Protein AF-A0A351UKQ3-F1 (afdb_monomer)

pLDDT: mean 86.36, std 10.89, range [57.72, 98.62]

Solvent-accessible surface area (backbone atoms only — not comparable to full-atom values): 10722 Å² total; per-residue (Å²): 123,66,64,64,55,52,52,54,51,51,52,50,50,53,50,52,52,50,51,48,52,50,51,50,50,55,51,56,58,53,52,58,48,67,33,63,54,37,87,83,20,72,53,45,72,69,69,52,87,53,33,49,53,54,48,38,54,50,49,33,54,50,24,52,51,50,19,55,48,23,49,50,46,24,72,64,40,90,46,74,67,51,18,52,50,24,45,52,49,22,52,50,25,50,51,53,23,48,54,35,46,58,59,54,68,74,39,83,88,69,76,78,54,81,77,56,46,63,54,50,53,52,51,38,38,74,70,59,59,47,76,85,76,76,62,92,85,57,52,67,69,57,50,51,54,48,48,42,55,46,27,54,28,50,23,53,51,36,52,53,43,41,68,21,36,80,75,61,30,77,77,66,46,32,69,57,53,30,51,48,28,54,46,51,28,52,52,50,43,69,72,44,70,89,56,84,132

Sequence (197 aa):
MSDNIIYFLTAAIIALFAAHFIAQYVRSRSADEWSPPKKGSRMALLGINARLRDFYRLAVLIEEGGREVYLELARMAKTPETRALCSGLAESEAAHKQLFQDYIERWDTLPPNKAEWPVLLEQMKKAGIFEDRPARGAREDELAWWAIRQEIKTADFYLLFEHSFPDSWRKLRMHELVQEEREHERKIRSAYPHLPA

Radius of gyration: 22.59 Å; Cα contacts (8 Å, |Δi|>4): 176; chains: 1; bounding box: 75×36×54 Å

Secondary structure (DSSP, 8-state):
-HHHHHHHHHHHHHHHHHHHHHHHHHHHHHHHHTPPPPTTSHHHHTT----HHHHHHHHHHHHHHHHHHHHHHHHH-SSHHHHHHHHHHHHHHHHHHHHHHHHHHTS--PPPPTTHHHHHHHHHHHTTS--PPPPTT--HHHHHHHHHHHHHHHHHHHHHHHHH-TTTHHHHTHHHHHHHHHHHHHHHHHH-TTS--

Structure (mmCIF, N/CA/C/O backbone):
data_AF-A0A351UKQ3-F1
#
_entry.id   AF-A0A351UKQ3-F1
#
loop_
_atom_site.group_PDB
_atom_site.id
_atom_site.type_symbol
_atom_site.label_atom_id
_atom_site.label_alt_id
_atom_site.label_comp_id
_atom_site.label_asym_id
_atom_site.label_entity_id
_atom_site.label_seq_id
_atom_site.pdbx_PDB_ins_code
_atom_site.Cartn_x
_atom_site.Cartn_y
_atom_site.Cartn_z
_atom_site.occupancy
_atom_site.B_iso_or_equiv
_atom_site.auth_seq_id
_atom_site.auth_comp_id
_atom_site.auth_asym_id
_atom_site.auth_atom_id
_atom_site.pdbx_PDB_model_num
ATOM 1 N N . MET A 1 1 ? 56.512 18.283 -30.512 1.00 60.44 1 MET A N 1
ATOM 2 C CA . MET A 1 1 ? 55.359 17.760 -31.291 1.00 60.44 1 MET A CA 1
ATOM 3 C C . MET A 1 1 ? 54.804 16.454 -30.712 1.00 60.44 1 MET A C 1
ATOM 5 O O . MET A 1 1 ? 53.612 16.225 -30.855 1.00 60.44 1 MET A O 1
ATOM 9 N N . SER A 1 2 ? 55.616 15.638 -30.026 1.00 66.94 2 SER A N 1
ATOM 10 C CA . SER A 1 2 ? 55.219 14.392 -29.341 1.00 66.94 2 SER A CA 1
ATOM 11 C C . SER A 1 2 ? 54.221 14.584 -28.195 1.00 66.94 2 SER A C 1
ATOM 13 O O . SER A 1 2 ? 53.291 13.798 -28.052 1.00 66.94 2 SER A O 1
ATOM 15 N N . ASP A 1 3 ? 54.384 15.641 -27.403 1.00 70.00 3 ASP A N 1
ATOM 16 C CA . ASP A 1 3 ? 53.686 15.738 -26.115 1.00 70.00 3 ASP A CA 1
ATOM 17 C C . ASP A 1 3 ? 52.196 16.033 -26.303 1.00 70.00 3 ASP A C 1
ATOM 19 O O . ASP A 1 3 ? 51.351 15.412 -25.667 1.00 70.00 3 ASP A O 1
ATOM 23 N N . ASN A 1 4 ? 51.854 16.876 -27.282 1.00 72.31 4 ASN A N 1
ATOM 24 C CA . ASN A 1 4 ? 50.463 17.152 -27.646 1.00 72.31 4 ASN A CA 1
ATOM 25 C C . ASN A 1 4 ? 49.733 15.881 -28.103 1.00 72.31 4 ASN A C 1
ATOM 27 O O . ASN A 1 4 ? 48.575 15.687 -27.749 1.00 72.31 4 ASN A O 1
ATOM 31 N N . ILE A 1 5 ? 50.409 14.988 -28.835 1.00 78.44 5 ILE A N 1
ATOM 32 C CA . ILE A 1 5 ? 49.825 13.719 -29.298 1.00 78.44 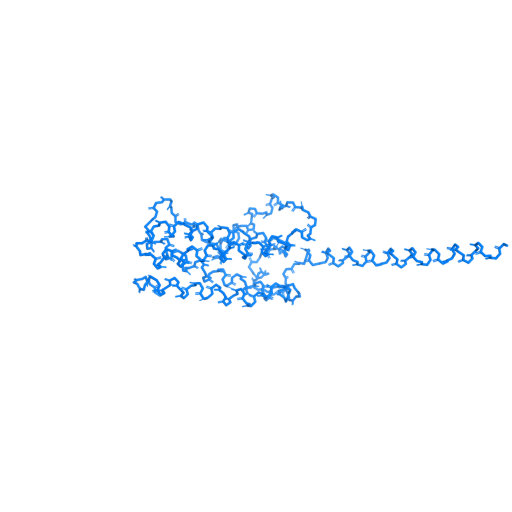5 ILE A CA 1
ATOM 33 C C . ILE A 1 5 ? 49.497 12.812 -28.105 1.00 78.44 5 ILE A C 1
ATOM 35 O O . ILE A 1 5 ? 48.422 12.213 -28.073 1.00 78.44 5 ILE A O 1
ATOM 39 N N . ILE A 1 6 ? 50.370 12.762 -27.094 1.00 76.00 6 ILE A N 1
ATOM 40 C CA . ILE A 1 6 ? 50.143 11.986 -25.866 1.00 76.00 6 ILE A CA 1
ATOM 41 C C . ILE A 1 6 ? 48.969 12.563 -25.060 1.00 76.00 6 ILE A C 1
ATOM 43 O O . ILE A 1 6 ? 48.123 11.799 -24.589 1.00 76.00 6 ILE A O 1
ATOM 47 N N . TYR A 1 7 ? 48.853 13.891 -24.952 1.00 77.50 7 TYR A N 1
ATOM 48 C CA . TYR A 1 7 ? 47.710 14.531 -24.289 1.00 77.50 7 TYR A CA 1
ATOM 49 C C . TYR A 1 7 ? 46.386 14.245 -25.007 1.00 77.50 7 TYR A C 1
ATOM 51 O O . TYR A 1 7 ? 45.412 13.869 -24.353 1.00 77.50 7 TYR A O 1
ATOM 59 N N . PHE A 1 8 ? 46.346 14.347 -26.340 1.00 80.44 8 PHE A N 1
ATOM 60 C CA . PHE A 1 8 ? 45.134 14.047 -27.111 1.00 80.44 8 PHE A CA 1
ATOM 61 C C . PHE A 1 8 ? 44.728 12.571 -27.012 1.00 80.44 8 PHE A C 1
ATOM 63 O O . PHE A 1 8 ? 43.546 12.281 -26.826 1.00 80.44 8 PHE A O 1
ATOM 70 N N . LEU A 1 9 ? 45.686 11.640 -27.064 1.00 79.06 9 LEU A N 1
ATOM 71 C CA . LEU A 1 9 ? 45.424 10.208 -26.873 1.00 79.06 9 LEU A CA 1
ATOM 72 C C . LEU A 1 9 ? 44.891 9.905 -25.469 1.00 79.06 9 LEU A C 1
ATOM 74 O O . LEU A 1 9 ? 43.908 9.182 -25.326 1.00 79.06 9 LEU A O 1
ATOM 78 N N . THR A 1 10 ? 45.494 10.497 -24.438 1.00 81.75 10 THR A N 1
ATOM 79 C CA . THR A 1 10 ? 45.070 10.295 -23.045 1.00 81.75 10 THR A CA 1
ATOM 80 C C . THR A 1 10 ? 43.660 10.845 -22.813 1.00 81.75 10 THR A C 1
ATOM 82 O O . THR A 1 10 ? 42.813 10.155 -22.248 1.00 81.75 10 THR A O 1
ATOM 85 N N . ALA A 1 11 ? 43.367 12.051 -23.310 1.00 82.19 11 ALA A N 1
ATOM 86 C CA . ALA A 1 11 ? 42.037 12.650 -23.223 1.00 82.19 11 ALA A CA 1
ATOM 87 C C . ALA A 1 11 ? 40.977 11.826 -23.976 1.00 82.19 11 ALA A C 1
ATOM 89 O O . ALA A 1 11 ? 39.879 11.624 -23.458 1.00 82.19 11 ALA A O 1
ATOM 90 N N . ALA A 1 12 ? 41.310 11.296 -25.158 1.00 84.75 12 ALA A N 1
ATOM 91 C CA . ALA A 1 12 ? 40.412 10.435 -25.927 1.00 84.75 12 ALA A CA 1
ATOM 92 C C . ALA A 1 12 ? 40.099 9.120 -25.194 1.00 84.75 12 ALA A C 1
ATOM 94 O O . ALA A 1 12 ? 38.946 8.692 -25.166 1.00 84.75 12 ALA A O 1
ATOM 95 N N . ILE A 1 13 ? 41.096 8.506 -24.550 1.00 87.88 13 ILE A N 1
ATOM 96 C CA . ILE A 1 13 ? 40.907 7.291 -23.748 1.00 87.88 13 ILE A CA 1
ATOM 97 C C . ILE A 1 13 ? 39.994 7.574 -22.547 1.00 87.88 13 ILE A C 1
ATOM 99 O O . ILE A 1 13 ? 39.029 6.842 -22.330 1.00 87.88 13 ILE A O 1
ATOM 103 N N . ILE A 1 14 ? 40.238 8.658 -21.802 1.00 90.00 14 ILE A N 1
ATOM 104 C CA . ILE A 1 14 ? 39.390 9.055 -20.664 1.00 90.00 14 ILE A CA 1
ATOM 105 C C . ILE A 1 14 ? 37.950 9.315 -21.123 1.00 90.00 14 ILE A C 1
ATOM 107 O O . ILE A 1 14 ? 37.011 8.840 -20.485 1.00 90.00 14 ILE A O 1
ATOM 111 N N . ALA A 1 15 ? 37.760 10.013 -22.246 1.00 87.38 15 ALA A N 1
ATOM 112 C CA . ALA A 1 15 ? 36.436 10.277 -22.804 1.00 87.38 15 ALA A CA 1
ATOM 113 C C . ALA A 1 15 ? 35.707 8.987 -23.216 1.00 87.38 15 ALA A C 1
ATOM 115 O O . ALA A 1 15 ? 34.512 8.854 -22.955 1.00 87.38 15 ALA A O 1
ATOM 116 N N . LEU A 1 16 ? 36.414 8.013 -23.800 1.00 89.25 16 LEU A N 1
ATOM 117 C CA . LEU 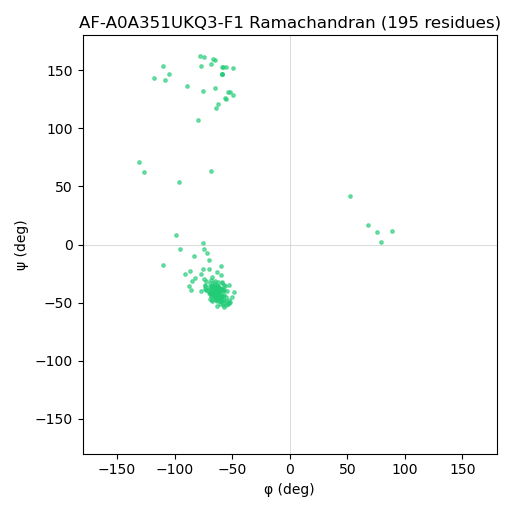A 1 16 ? 35.850 6.705 -24.147 1.00 89.25 16 LEU A CA 1
ATOM 118 C C . LEU A 1 16 ? 35.431 5.913 -22.904 1.00 89.25 16 LEU A C 1
ATOM 120 O O . LEU A 1 16 ? 34.335 5.351 -22.889 1.00 89.25 16 LEU A O 1
ATOM 124 N N . PHE A 1 17 ? 36.250 5.903 -21.848 1.00 88.06 17 PHE A N 1
ATOM 125 C CA . PHE A 1 17 ? 35.873 5.277 -20.579 1.00 88.06 17 PHE A CA 1
ATOM 126 C C . PHE A 1 17 ? 34.672 5.980 -19.944 1.00 88.06 17 PHE A C 1
ATOM 128 O O . PHE A 1 17 ? 33.715 5.309 -19.567 1.00 88.06 17 PHE A O 1
ATOM 135 N N . ALA A 1 18 ? 34.664 7.314 -19.886 1.00 87.44 18 ALA A N 1
ATOM 136 C CA . ALA A 1 18 ? 33.537 8.077 -19.356 1.00 87.44 18 ALA A CA 1
ATOM 137 C C . ALA A 1 18 ? 32.244 7.799 -20.142 1.00 87.44 18 ALA A C 1
ATOM 139 O O . ALA A 1 18 ? 31.215 7.501 -19.540 1.00 87.44 18 ALA A O 1
ATOM 140 N N . ALA A 1 19 ? 32.298 7.802 -21.476 1.00 86.38 19 ALA A N 1
ATOM 141 C CA . ALA A 1 19 ? 31.157 7.471 -22.326 1.00 86.38 19 ALA A CA 1
ATOM 142 C C . ALA A 1 19 ? 30.682 6.024 -22.122 1.00 86.38 19 ALA A C 1
ATOM 144 O O . ALA A 1 19 ? 29.478 5.778 -22.068 1.00 86.38 19 ALA A O 1
ATOM 145 N N . HIS A 1 20 ? 31.603 5.070 -21.958 1.00 84.50 20 HIS A N 1
ATOM 146 C CA . HIS A 1 20 ? 31.268 3.679 -21.656 1.00 84.50 20 HIS A CA 1
ATOM 147 C C . HIS A 1 20 ? 30.573 3.539 -20.296 1.00 84.50 20 HIS A C 1
ATOM 149 O O . HIS A 1 20 ? 29.532 2.889 -20.213 1.00 84.50 20 HIS A O 1
ATOM 155 N N . PHE A 1 21 ? 31.100 4.182 -19.250 1.00 80.38 21 PHE A N 1
ATOM 156 C CA . PHE A 1 21 ? 30.491 4.191 -17.919 1.00 80.38 21 PHE A CA 1
ATOM 157 C C . PHE A 1 21 ? 29.118 4.867 -17.925 1.00 80.38 21 PHE A C 1
ATOM 159 O O . PHE A 1 21 ? 28.173 4.311 -17.372 1.00 80.38 21 PHE A O 1
ATOM 166 N N . ILE A 1 22 ? 28.967 6.008 -18.605 1.00 80.56 22 ILE A N 1
ATOM 167 C CA . ILE A 1 22 ? 27.674 6.689 -18.768 1.00 80.56 22 ILE A CA 1
ATOM 168 C C . ILE A 1 22 ? 26.689 5.787 -19.523 1.00 80.56 22 ILE A C 1
ATOM 170 O O . ILE A 1 22 ? 25.556 5.616 -19.084 1.00 80.56 22 ILE A O 1
ATOM 174 N N . ALA A 1 23 ? 27.109 5.154 -20.619 1.00 70.62 23 ALA A N 1
ATOM 175 C CA . ALA A 1 23 ? 26.253 4.257 -21.391 1.00 70.62 23 ALA A CA 1
ATOM 176 C C . ALA A 1 23 ? 25.841 3.010 -20.591 1.00 70.62 23 ALA A C 1
ATOM 178 O O . ALA A 1 23 ? 24.679 2.608 -20.653 1.00 70.62 23 ALA A O 1
ATOM 179 N N . GLN A 1 24 ? 26.754 2.407 -19.822 1.00 70.88 24 GLN A N 1
ATOM 180 C CA . GLN A 1 24 ? 26.419 1.304 -18.917 1.00 70.88 24 GLN A CA 1
ATOM 181 C C . GLN A 1 24 ? 25.457 1.753 -17.817 1.00 70.88 24 GLN A C 1
ATOM 183 O O . GLN A 1 24 ? 24.466 1.074 -17.557 1.00 70.88 24 GLN A O 1
ATOM 188 N N . TYR A 1 25 ? 25.702 2.915 -17.215 1.00 68.12 25 TYR A N 1
ATOM 189 C CA . TYR A 1 25 ? 24.847 3.488 -16.184 1.00 68.12 25 TYR A CA 1
ATOM 190 C C . TYR A 1 25 ? 23.422 3.740 -16.703 1.00 68.12 25 TYR A C 1
ATOM 192 O O . TYR A 1 25 ? 22.454 3.261 -16.112 1.00 68.12 25 TYR A O 1
ATOM 200 N N . VAL A 1 26 ? 23.280 4.381 -17.865 1.00 64.75 26 VAL A N 1
ATOM 201 C CA . VAL A 1 26 ? 21.983 4.628 -18.521 1.00 64.75 26 VAL A CA 1
ATOM 202 C C . VAL A 1 26 ? 21.283 3.316 -18.909 1.00 64.75 26 VAL A C 1
ATOM 204 O O . VAL A 1 26 ? 20.078 3.162 -18.687 1.00 64.75 26 VAL A O 1
ATOM 207 N N . ARG A 1 27 ? 22.022 2.325 -19.430 1.00 62.56 27 ARG A N 1
ATOM 208 C CA . ARG A 1 27 ? 21.469 0.993 -19.740 1.00 62.56 27 ARG A CA 1
ATOM 209 C C . ARG A 1 27 ? 21.006 0.245 -18.490 1.00 62.56 27 ARG A C 1
ATOM 211 O O . ARG A 1 27 ? 19.953 -0.377 -18.526 1.00 62.56 27 ARG A O 1
ATOM 218 N N . SER A 1 28 ? 21.740 0.332 -17.382 1.00 60.09 28 SER A N 1
ATOM 219 C CA . SER A 1 28 ? 21.340 -0.312 -16.123 1.00 60.09 28 SER A CA 1
ATOM 220 C C . SER A 1 28 ? 20.089 0.318 -15.499 1.00 60.09 28 SER A C 1
ATOM 222 O O . SER A 1 28 ? 19.255 -0.409 -14.969 1.00 60.09 28 SER A O 1
ATOM 224 N N . ARG A 1 29 ? 19.898 1.645 -15.614 1.00 60.59 29 ARG A N 1
ATOM 225 C CA . ARG A 1 29 ? 18.680 2.315 -15.117 1.00 60.59 29 ARG A CA 1
ATOM 226 C C . ARG A 1 29 ? 17.441 1.948 -15.932 1.00 60.59 29 ARG A C 1
ATOM 228 O O . ARG A 1 29 ? 16.389 1.702 -15.351 1.00 60.59 29 ARG A O 1
ATOM 235 N N . SER A 1 30 ? 17.578 1.883 -17.256 1.00 58.25 30 SER A N 1
ATOM 236 C CA . SER A 1 30 ? 16.475 1.527 -18.161 1.00 58.25 30 SER A CA 1
ATOM 237 C C . SER A 1 30 ? 16.131 0.033 -18.141 1.00 58.25 30 SER A C 1
ATOM 239 O O . SER A 1 30 ? 14.974 -0.327 -18.327 1.00 58.25 30 SER A O 1
ATOM 241 N N . ALA A 1 31 ? 17.085 -0.860 -17.875 1.00 60.72 31 ALA A N 1
ATOM 242 C CA . ALA A 1 31 ? 16.796 -2.293 -17.810 1.00 60.72 31 ALA A CA 1
ATOM 243 C C . ALA A 1 31 ? 15.859 -2.657 -16.641 1.00 60.72 31 ALA A C 1
ATOM 245 O O . ALA A 1 31 ? 14.906 -3.415 -16.834 1.00 60.72 31 ALA A O 1
ATOM 246 N N . ASP A 1 32 ? 16.078 -2.080 -15.454 1.00 65.06 32 ASP A N 1
ATOM 247 C CA . ASP A 1 32 ? 15.247 -2.360 -14.275 1.00 65.06 32 ASP A CA 1
ATOM 248 C C . ASP A 1 32 ? 13.824 -1.785 -14.449 1.00 65.06 32 ASP A C 1
ATOM 250 O O . ASP A 1 32 ? 12.843 -2.494 -14.242 1.00 65.06 32 ASP A O 1
ATOM 254 N N . GLU A 1 33 ? 13.687 -0.530 -14.898 1.00 64.50 33 GLU A N 1
ATOM 255 C CA . GLU A 1 33 ? 12.391 0.164 -15.035 1.00 64.50 33 GLU A CA 1
ATOM 256 C C . GLU A 1 33 ? 11.409 -0.552 -15.984 1.00 64.50 33 GLU A C 1
ATOM 258 O O . GLU A 1 33 ? 10.202 -0.618 -15.725 1.00 64.50 33 GLU A O 1
ATOM 263 N N . TRP A 1 34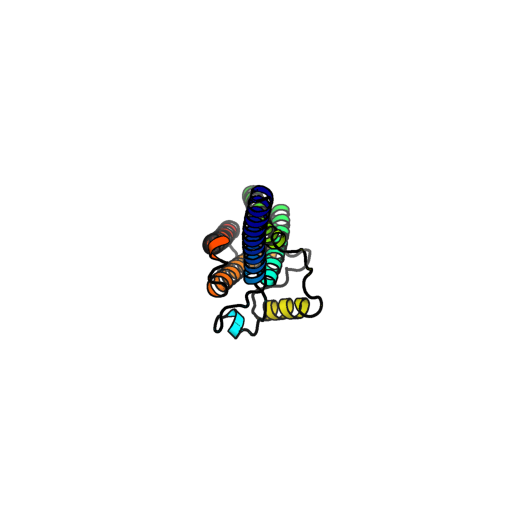 ? 11.931 -1.102 -17.083 1.00 66.69 34 TRP A N 1
ATOM 264 C CA . TRP A 1 34 ? 11.143 -1.699 -18.166 1.00 66.69 34 TRP A CA 1
ATOM 265 C C . TRP A 1 34 ? 11.054 -3.222 -18.075 1.00 66.69 34 TRP A C 1
ATOM 267 O O . TRP A 1 34 ? 10.546 -3.863 -18.998 1.00 66.69 34 TRP A O 1
ATOM 277 N N . SER A 1 35 ? 11.528 -3.802 -16.970 1.00 75.25 35 SER A N 1
ATOM 278 C CA . SER A 1 35 ? 11.487 -5.243 -16.757 1.00 75.25 35 SER A CA 1
ATOM 279 C C . SER A 1 35 ? 10.033 -5.737 -16.718 1.00 75.25 35 SER A C 1
ATOM 281 O O . SER A 1 35 ? 9.255 -5.268 -15.880 1.00 75.25 35 SER A O 1
ATOM 283 N N . PRO A 1 36 ? 9.635 -6.660 -17.615 1.00 77.88 36 PRO A N 1
ATOM 284 C CA . PRO A 1 36 ? 8.353 -7.343 -17.510 1.00 77.88 36 PRO A CA 1
ATOM 285 C C . PRO A 1 36 ? 8.402 -8.385 -16.380 1.00 77.88 36 PRO A C 1
ATOM 287 O O . PRO A 1 36 ? 9.492 -8.822 -15.992 1.00 77.88 36 PRO A O 1
ATOM 290 N N . PRO A 1 37 ? 7.245 -8.847 -15.876 1.00 80.38 37 PRO A N 1
ATOM 291 C CA . PRO A 1 37 ? 7.211 -9.948 -14.925 1.00 80.38 37 PRO A CA 1
ATOM 292 C C . PRO A 1 37 ? 7.847 -11.202 -15.537 1.00 80.38 37 PRO A C 1
ATOM 294 O O . PRO A 1 37 ? 7.735 -11.466 -16.741 1.00 80.38 37 PRO A O 1
ATOM 297 N N . LYS A 1 38 ? 8.502 -12.012 -14.698 1.00 82.06 38 LYS A N 1
ATOM 298 C CA . LYS A 1 38 ? 9.084 -13.296 -15.108 1.00 82.06 38 LYS A CA 1
ATOM 299 C C . LYS A 1 38 ? 8.040 -14.151 -15.840 1.00 82.06 38 LYS A C 1
ATOM 301 O O . LYS A 1 38 ? 6.936 -14.362 -15.340 1.00 82.06 38 LYS A O 1
ATOM 306 N N . LYS A 1 39 ? 8.400 -14.707 -17.004 1.00 81.19 39 LYS A N 1
ATOM 307 C CA . LYS A 1 39 ? 7.529 -15.643 -17.739 1.00 81.19 39 LYS A CA 1
ATOM 308 C C . LYS A 1 39 ? 7.096 -16.797 -16.827 1.00 81.19 39 LYS A C 1
ATOM 310 O O . LYS A 1 39 ? 7.934 -17.410 -16.168 1.00 81.19 39 LYS A O 1
ATOM 315 N N . GLY A 1 40 ? 5.794 -17.084 -16.808 1.00 78.56 40 GLY A N 1
ATOM 316 C CA . GLY A 1 40 ? 5.200 -18.111 -15.949 1.00 78.56 40 GLY A CA 1
ATOM 317 C C . GLY A 1 40 ? 4.985 -17.691 -14.490 1.00 78.56 40 GLY A C 1
ATOM 318 O O . GLY A 1 40 ? 4.516 -18.512 -13.706 1.00 78.56 40 GLY A O 1
ATOM 319 N N . SER A 1 41 ? 5.291 -16.444 -14.104 1.00 81.38 41 SER A N 1
ATOM 320 C CA . SER A 1 41 ? 4.857 -15.922 -12.804 1.00 81.38 41 SER A CA 1
ATOM 321 C C . SER A 1 41 ? 3.333 -15.826 -12.746 1.00 81.38 41 SER A C 1
ATOM 323 O O . SER A 1 41 ? 2.658 -15.732 -13.774 1.00 81.38 41 SER A O 1
ATOM 325 N N . ARG A 1 42 ? 2.769 -15.795 -11.535 1.00 77.94 42 ARG A N 1
ATOM 326 C CA . ARG A 1 42 ? 1.322 -15.627 -11.358 1.00 77.94 42 ARG A CA 1
ATOM 327 C C . ARG A 1 42 ? 0.813 -14.317 -11.978 1.00 77.94 42 ARG A C 1
ATOM 329 O O . ARG A 1 42 ? -0.267 -14.337 -12.549 1.00 77.94 42 ARG A O 1
ATOM 336 N N . MET A 1 43 ? 1.595 -13.231 -11.993 1.00 78.75 43 MET A N 1
ATOM 337 C CA . MET A 1 43 ? 1.233 -12.015 -12.746 1.00 78.75 43 MET A CA 1
ATOM 338 C C . MET A 1 43 ? 1.136 -12.272 -14.253 1.00 78.75 43 MET A C 1
ATOM 340 O O . MET A 1 43 ? 0.146 -11.894 -14.875 1.00 78.75 43 MET A O 1
ATOM 344 N N . ALA A 1 44 ? 2.121 -12.964 -14.833 1.00 78.94 44 ALA A N 1
ATOM 345 C CA . ALA A 1 44 ? 2.091 -13.309 -16.252 1.00 78.94 44 ALA A CA 1
ATOM 346 C C . ALA A 1 44 ? 0.900 -14.226 -16.595 1.00 78.94 44 ALA A C 1
ATOM 348 O O . ALA A 1 44 ? 0.266 -14.051 -17.633 1.00 78.94 44 ALA A O 1
ATOM 349 N N . LEU A 1 45 ? 0.560 -15.170 -15.708 1.00 77.31 45 LEU A N 1
ATOM 350 C CA . LEU A 1 45 ? -0.596 -16.065 -15.862 1.00 77.31 45 LEU A CA 1
ATOM 351 C C . LEU A 1 45 ? -1.940 -15.334 -15.751 1.00 77.31 45 LEU A C 1
ATOM 353 O O . LEU A 1 45 ? -2.898 -15.722 -16.411 1.00 77.31 45 LEU A O 1
ATOM 357 N N . LEU A 1 46 ? -2.005 -14.261 -14.962 1.00 72.62 46 LEU A N 1
ATOM 358 C CA . LEU A 1 46 ? -3.177 -13.388 -14.859 1.00 72.62 46 LEU A CA 1
ATOM 359 C C . LEU A 1 46 ? -3.337 -12.453 -16.074 1.00 72.62 46 LEU A C 1
ATOM 361 O O . LEU A 1 46 ? -4.262 -11.645 -16.106 1.00 72.62 46 LEU A O 1
ATOM 365 N N . GLY A 1 47 ? -2.447 -12.536 -17.073 1.00 70.88 47 GLY A N 1
ATOM 366 C CA . GLY A 1 47 ? -2.469 -11.661 -18.249 1.00 70.88 47 GLY A CA 1
ATOM 367 C C . GLY A 1 47 ? -2.124 -10.204 -17.929 1.00 70.88 47 GLY A C 1
ATOM 368 O O . GLY A 1 47 ? -2.395 -9.310 -18.732 1.00 70.88 47 GLY A O 1
ATOM 369 N N . ILE A 1 48 ? -1.533 -9.961 -16.758 1.00 73.25 48 ILE A N 1
ATOM 370 C CA . ILE A 1 48 ? -1.101 -8.641 -16.316 1.00 73.25 48 ILE A CA 1
ATOM 371 C C . ILE A 1 48 ? 0.237 -8.344 -16.994 1.00 73.25 48 ILE A C 1
ATOM 373 O O . ILE A 1 48 ? 1.276 -8.895 -16.628 1.00 73.25 48 ILE A O 1
ATOM 377 N N . ASN A 1 49 ? 0.215 -7.446 -17.975 1.00 71.25 49 ASN A N 1
ATOM 378 C CA . ASN A 1 49 ? 1.417 -6.945 -18.641 1.00 71.25 49 ASN A CA 1
ATOM 379 C C . ASN A 1 49 ? 1.872 -5.616 -18.015 1.00 71.25 49 ASN A C 1
ATOM 381 O O . ASN A 1 49 ? 1.982 -4.600 -18.697 1.00 71.25 49 ASN A O 1
ATOM 385 N N . ALA A 1 50 ? 2.059 -5.610 -16.694 1.00 76.25 50 ALA A N 1
ATOM 386 C CA . ALA A 1 50 ? 2.510 -4.439 -15.946 1.00 76.25 50 ALA A CA 1
ATOM 387 C C . ALA A 1 50 ? 4.036 -4.400 -15.881 1.00 76.25 50 ALA A C 1
ATOM 389 O O . ALA A 1 50 ? 4.670 -5.421 -15.606 1.00 76.25 50 ALA A O 1
ATOM 390 N N . ARG A 1 51 ? 4.638 -3.229 -16.093 1.00 84.38 51 ARG A N 1
ATOM 391 C CA . ARG A 1 51 ? 6.080 -3.052 -15.872 1.00 84.38 51 ARG A CA 1
ATOM 392 C C . ARG A 1 51 ? 6.368 -2.897 -14.384 1.00 84.38 51 ARG A C 1
ATOM 394 O O . ARG A 1 51 ? 5.485 -2.519 -13.613 1.00 84.38 51 ARG A O 1
ATOM 401 N N . LEU A 1 52 ? 7.627 -3.099 -13.996 1.00 85.00 52 LEU A N 1
ATOM 402 C CA . LEU A 1 52 ? 8.101 -2.850 -12.630 1.00 85.00 52 LEU A CA 1
ATOM 403 C C . LEU A 1 52 ? 7.661 -1.472 -12.106 1.00 85.00 52 LEU A C 1
ATOM 405 O O . LEU A 1 52 ? 7.222 -1.328 -10.968 1.00 85.00 52 LEU A O 1
ATOM 409 N N . ARG A 1 53 ? 7.720 -0.451 -12.959 1.00 86.00 53 ARG A N 1
ATOM 410 C CA . ARG A 1 53 ? 7.283 0.893 -12.589 1.00 86.00 53 ARG A CA 1
ATOM 411 C C . ARG A 1 53 ? 5.793 1.010 -12.300 1.00 86.00 53 ARG A C 1
ATOM 413 O O . ARG A 1 53 ? 5.402 1.726 -11.381 1.00 86.00 53 ARG A O 1
ATOM 420 N N . ASP A 1 54 ? 4.967 0.330 -13.083 1.00 87.56 54 ASP A N 1
ATOM 421 C CA . ASP A 1 54 ? 3.523 0.320 -12.869 1.00 87.56 54 ASP A CA 1
ATOM 422 C C . ASP A 1 54 ? 3.184 -0.378 -11.556 1.00 87.56 54 ASP A C 1
ATOM 424 O O . ASP A 1 54 ? 2.290 0.066 -10.846 1.00 87.56 54 ASP A O 1
ATOM 428 N N . PHE A 1 55 ? 3.966 -1.388 -11.177 1.00 88.06 55 PHE A N 1
ATOM 429 C CA . PHE A 1 55 ? 3.849 -2.013 -9.870 1.00 88.06 55 PHE A CA 1
ATOM 430 C C . PHE A 1 55 ? 4.101 -1.029 -8.719 1.00 88.06 55 PHE A C 1
ATOM 432 O O . PHE A 1 55 ? 3.270 -0.939 -7.822 1.00 88.06 55 PHE A O 1
ATOM 439 N N . TYR A 1 56 ? 5.183 -0.241 -8.745 1.00 90.56 56 TYR A N 1
ATOM 440 C CA . TYR A 1 56 ? 5.405 0.754 -7.682 1.00 90.56 56 TYR A CA 1
ATOM 441 C C . TYR A 1 56 ? 4.312 1.817 -7.652 1.00 90.56 56 TYR A C 1
ATOM 443 O O . TYR A 1 56 ? 3.917 2.251 -6.578 1.00 90.56 56 TYR A O 1
ATOM 451 N N . ARG A 1 57 ? 3.772 2.213 -8.811 1.00 91.50 57 ARG A N 1
ATOM 452 C CA . ARG A 1 57 ? 2.618 3.124 -8.849 1.00 91.50 57 ARG A CA 1
ATOM 453 C C . ARG A 1 57 ? 1.387 2.506 -8.190 1.00 91.50 57 ARG A C 1
ATOM 455 O O . ARG A 1 57 ? 0.666 3.216 -7.501 1.00 91.50 57 ARG A O 1
ATOM 462 N N . LEU A 1 58 ? 1.147 1.211 -8.402 1.00 91.69 58 LEU A N 1
ATOM 463 C CA . LEU A 1 58 ? 0.065 0.489 -7.733 1.00 91.69 58 LEU A CA 1
ATOM 464 C C . LEU A 1 58 ? 0.303 0.428 -6.223 1.00 91.69 58 LEU A C 1
ATOM 466 O O . LEU A 1 58 ? -0.619 0.739 -5.483 1.00 91.69 58 LEU A O 1
ATOM 470 N N . ALA A 1 59 ? 1.525 0.118 -5.783 1.00 92.69 59 ALA A N 1
ATOM 471 C CA . ALA A 1 59 ? 1.885 0.113 -4.367 1.00 92.69 59 ALA A CA 1
ATOM 472 C C . ALA A 1 59 ? 1.617 1.481 -3.717 1.00 92.69 59 ALA A C 1
ATOM 474 O O . ALA A 1 59 ? 0.889 1.557 -2.741 1.00 92.69 59 ALA A O 1
ATOM 475 N N . VAL A 1 60 ? 2.055 2.585 -4.339 1.00 94.06 60 VAL A N 1
ATOM 476 C CA . VAL A 1 60 ? 1.761 3.952 -3.859 1.00 94.06 60 VAL A CA 1
ATOM 477 C C . VAL A 1 60 ? 0.260 4.210 -3.680 1.00 94.06 60 VAL A C 1
ATOM 479 O O . VAL A 1 60 ? -0.123 4.868 -2.716 1.00 94.06 60 VAL A O 1
ATOM 482 N N . LEU A 1 61 ? -0.587 3.719 -4.593 1.00 93.12 61 LEU A N 1
ATOM 483 C CA . LEU A 1 61 ? -2.042 3.864 -4.467 1.00 93.12 61 LEU A CA 1
ATOM 484 C C . LEU A 1 61 ? -2.624 3.019 -3.331 1.00 93.12 61 LEU A C 1
ATOM 486 O O . LEU A 1 61 ? -3.581 3.459 -2.695 1.00 93.12 61 LEU A O 1
ATOM 490 N N . ILE A 1 62 ? -2.080 1.821 -3.104 1.00 93.00 62 ILE A N 1
ATOM 491 C CA . ILE A 1 62 ? -2.492 0.944 -2.004 1.00 93.00 62 ILE A CA 1
ATOM 492 C C . ILE A 1 62 ? -2.192 1.636 -0.673 1.00 93.00 62 ILE A C 1
ATOM 494 O O . ILE A 1 62 ? -3.129 1.866 0.091 1.00 93.00 62 ILE A O 1
ATOM 498 N N . GLU A 1 63 ? -0.954 2.094 -0.475 1.00 95.88 63 GLU A N 1
ATOM 499 C CA . GLU A 1 63 ? -0.538 2.704 0.798 1.00 95.88 63 GLU A CA 1
ATOM 500 C C . GLU A 1 63 ? -1.242 4.040 1.051 1.00 95.88 63 GLU A C 1
ATOM 502 O O . GLU A 1 63 ? -1.586 4.398 2.177 1.00 95.88 63 GLU A O 1
ATOM 507 N N . GLU A 1 64 ? -1.513 4.812 -0.006 1.00 95.62 64 GLU A N 1
ATOM 508 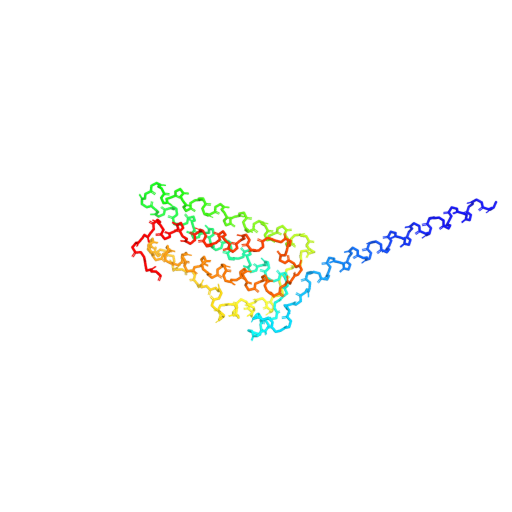C CA . GLU A 1 64 ? -2.312 6.030 0.119 1.00 95.62 64 GLU A CA 1
ATOM 509 C C . GLU A 1 64 ? -3.745 5.723 0.575 1.00 95.62 64 GLU A C 1
ATOM 511 O O . GLU A 1 64 ? -4.251 6.376 1.491 1.00 95.62 64 GLU A O 1
ATOM 516 N N . GLY A 1 65 ? -4.374 4.696 -0.004 1.00 92.88 65 GLY A N 1
ATOM 517 C CA . GLY A 1 65 ? -5.694 4.229 0.413 1.00 92.88 65 GLY A CA 1
ATOM 518 C C . GLY A 1 65 ? -5.711 3.696 1.849 1.00 92.88 65 GLY A C 1
ATOM 519 O O . GLY A 1 65 ? -6.599 4.068 2.621 1.00 92.88 65 GLY A O 1
ATOM 520 N N . GLY A 1 66 ? -4.718 2.882 2.222 1.00 94.25 66 GLY A N 1
ATOM 521 C CA . GLY A 1 66 ? -4.539 2.350 3.577 1.00 94.25 66 GLY A CA 1
ATOM 522 C C . GLY A 1 66 ? -4.4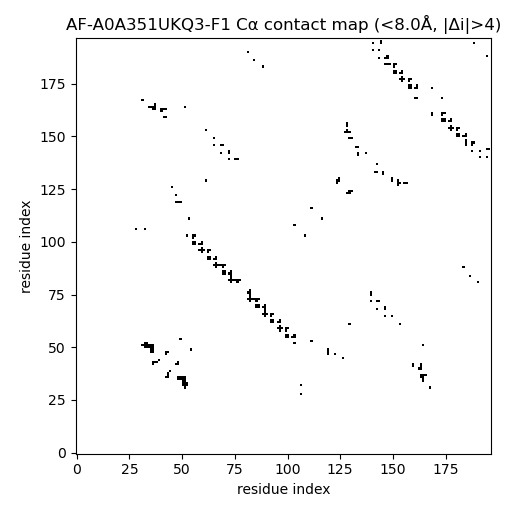03 3.469 4.605 1.00 94.25 66 GLY A C 1
ATOM 523 O O . GLY A 1 66 ? -5.176 3.545 5.566 1.00 94.25 66 GLY A O 1
ATOM 524 N N . ARG A 1 67 ? -3.519 4.439 4.342 1.00 96.75 67 ARG A N 1
ATOM 525 C CA . ARG A 1 67 ? -3.323 5.614 5.201 1.00 96.75 67 ARG A CA 1
ATOM 526 C C . ARG A 1 67 ? -4.619 6.379 5.444 1.00 96.75 67 ARG A C 1
ATOM 528 O O . ARG A 1 67 ? -4.920 6.743 6.582 1.00 96.75 67 ARG A O 1
ATOM 535 N N . GLU A 1 68 ? -5.381 6.668 4.392 1.00 95.44 68 GLU A N 1
ATOM 536 C CA . GLU A 1 68 ? -6.642 7.399 4.533 1.00 95.44 68 GLU A CA 1
ATOM 537 C C . GLU A 1 68 ? -7.667 6.644 5.383 1.00 95.44 68 GLU A C 1
ATOM 539 O O . GLU A 1 68 ? -8.430 7.265 6.129 1.00 95.44 68 GLU A O 1
ATOM 544 N N . VAL A 1 69 ? -7.694 5.316 5.269 1.00 95.31 69 VAL A N 1
ATOM 545 C CA . VAL A 1 69 ? -8.570 4.454 6.064 1.00 95.31 69 VAL A CA 1
ATOM 546 C C . VAL A 1 69 ? -8.145 4.455 7.526 1.00 95.31 69 VAL A C 1
ATOM 548 O O . VAL A 1 69 ? -8.991 4.645 8.399 1.00 95.31 69 VAL A O 1
ATOM 551 N N . TYR A 1 70 ? -6.850 4.350 7.815 1.00 97.62 70 TYR A N 1
ATOM 552 C CA . TYR A 1 70 ? -6.350 4.402 9.185 1.00 97.62 70 TYR A CA 1
ATOM 553 C C . TYR A 1 70 ? -6.554 5.755 9.863 1.00 97.62 70 TYR A C 1
ATOM 555 O O . TYR A 1 70 ? -6.920 5.804 11.039 1.00 97.62 70 TYR A O 1
ATOM 563 N N . LEU A 1 71 ? -6.402 6.863 9.134 1.00 97.69 71 LEU A N 1
ATOM 564 C CA . LEU A 1 71 ? -6.738 8.192 9.653 1.00 97.69 71 LEU A CA 1
ATOM 565 C C . LEU A 1 71 ? -8.231 8.312 9.983 1.00 97.69 71 LEU A C 1
ATOM 567 O O . LEU A 1 71 ? -8.604 8.919 10.991 1.00 97.69 71 LEU A O 1
ATOM 571 N N . GLU A 1 72 ? -9.098 7.721 9.159 1.00 96.88 72 GLU A N 1
ATOM 572 C CA . GLU A 1 72 ? -10.532 7.688 9.431 1.00 96.88 72 GLU A CA 1
ATOM 573 C C . GLU A 1 72 ? -10.869 6.795 10.636 1.00 96.88 72 GLU A C 1
ATOM 575 O O . GLU A 1 72 ? -11.618 7.235 11.513 1.00 96.88 72 GLU A O 1
ATOM 580 N N . LEU A 1 73 ? -10.266 5.608 10.744 1.00 97.00 73 LEU A N 1
ATOM 581 C CA . LEU A 1 73 ? -10.409 4.731 11.909 1.00 97.00 73 LEU A CA 1
ATOM 582 C C . LEU A 1 73 ? -9.935 5.414 13.192 1.00 97.00 73 LEU A C 1
ATOM 584 O O . LEU A 1 73 ? -10.660 5.404 14.182 1.00 97.00 73 LEU A O 1
ATOM 588 N N . ALA A 1 74 ? -8.789 6.098 13.176 1.00 98.06 74 ALA A N 1
ATOM 589 C CA . ALA A 1 74 ? -8.293 6.842 14.333 1.00 98.06 74 ALA A CA 1
ATOM 590 C C . ALA A 1 74 ? -9.296 7.912 14.804 1.00 98.06 74 ALA A C 1
ATOM 592 O O . ALA A 1 74 ? -9.525 8.091 16.005 1.00 98.06 74 ALA A O 1
ATOM 593 N N . ARG A 1 75 ? -9.947 8.604 13.861 1.00 97.81 75 ARG A N 1
ATOM 594 C CA . ARG A 1 75 ? -10.995 9.592 14.157 1.00 97.81 75 ARG A CA 1
ATOM 595 C C . ARG A 1 75 ? -12.247 8.950 14.766 1.00 97.81 75 ARG A C 1
ATOM 597 O O . ARG A 1 75 ? -12.899 9.580 15.595 1.00 97.81 75 ARG A O 1
ATOM 604 N N . MET A 1 76 ? -12.604 7.742 14.335 1.00 97.31 76 MET A N 1
ATOM 605 C CA . MET A 1 76 ? -13.805 7.022 14.780 1.00 97.31 76 MET A CA 1
ATOM 606 C C . MET A 1 76 ? -13.588 6.205 16.059 1.00 97.31 76 MET A C 1
ATOM 608 O O . MET A 1 76 ? -14.553 5.937 16.771 1.00 97.31 76 MET A O 1
ATOM 612 N N . ALA A 1 77 ? -12.337 5.851 16.356 1.00 97.06 77 ALA A N 1
ATOM 613 C CA . ALA A 1 77 ? -11.958 4.982 17.455 1.00 97.06 77 ALA A CA 1
ATOM 614 C C . ALA A 1 77 ? -12.489 5.476 18.806 1.00 97.06 77 ALA A C 1
ATOM 616 O O . ALA A 1 77 ? -12.231 6.607 19.247 1.00 97.06 77 ALA A O 1
ATOM 617 N N . LYS A 1 78 ? -13.207 4.577 19.486 1.00 95.12 78 LYS A N 1
ATOM 618 C CA . LYS A 1 78 ? -13.846 4.834 20.786 1.00 95.12 78 LYS A CA 1
ATOM 619 C C . LYS A 1 78 ? -12.847 4.907 21.935 1.00 95.12 78 LYS A C 1
ATOM 621 O O . LYS A 1 78 ? -13.077 5.643 22.892 1.00 95.12 78 LYS A O 1
ATOM 626 N N . THR A 1 79 ? -11.753 4.156 21.846 1.00 97.00 79 THR A N 1
ATOM 627 C CA . THR A 1 79 ? -10.726 4.081 22.889 1.00 97.00 79 THR A CA 1
ATOM 628 C C . THR A 1 79 ? -9.472 4.864 22.480 1.00 97.00 79 THR A C 1
ATOM 630 O O . THR A 1 79 ? -9.146 4.937 21.287 1.00 97.00 79 THR A O 1
ATOM 633 N N . PRO A 1 80 ? -8.754 5.481 23.436 1.00 98.06 80 PRO A N 1
ATOM 634 C CA . PRO A 1 80 ? -7.467 6.122 23.164 1.00 98.06 80 PRO A CA 1
ATOM 635 C C . PRO A 1 80 ? -6.433 5.165 22.560 1.00 98.06 80 PRO A C 1
ATOM 637 O O . PRO A 1 80 ? -5.659 5.572 21.697 1.00 98.06 80 PRO A O 1
ATOM 640 N N . GLU A 1 81 ? -6.446 3.899 22.974 1.00 97.94 81 GLU A N 1
ATOM 641 C CA . GLU A 1 81 ? -5.502 2.872 22.534 1.00 97.94 81 GLU A CA 1
ATOM 642 C C . GLU A 1 81 ? -5.705 2.530 21.055 1.00 97.94 81 GLU A C 1
ATOM 644 O O . GLU A 1 81 ? -4.751 2.557 20.280 1.00 97.94 81 GLU A O 1
ATOM 649 N N . THR A 1 82 ? -6.951 2.288 20.632 1.00 97.88 82 THR A N 1
ATOM 650 C CA . THR A 1 82 ? -7.269 2.002 19.224 1.00 97.88 82 THR A CA 1
ATOM 651 C C . THR A 1 82 ? -7.001 3.218 18.343 1.00 97.88 82 THR A C 1
ATOM 653 O O . THR A 1 82 ? -6.506 3.073 17.226 1.00 97.88 82 THR A O 1
ATOM 656 N N . ARG A 1 83 ? -7.252 4.431 18.856 1.00 98.50 83 ARG A N 1
ATOM 657 C CA . ARG A 1 83 ? -6.898 5.672 18.159 1.00 98.50 83 ARG A CA 1
ATOM 658 C C . ARG A 1 83 ? -5.396 5.768 17.915 1.00 98.50 83 ARG A C 1
ATOM 660 O O . ARG A 1 83 ? -4.993 6.002 16.781 1.00 98.50 83 ARG A O 1
ATOM 667 N N . ALA A 1 84 ? -4.591 5.575 18.960 1.00 98.38 84 ALA A N 1
ATOM 668 C CA . ALA A 1 84 ? -3.136 5.623 18.864 1.00 98.38 84 ALA A CA 1
ATOM 669 C C . ALA A 1 84 ? -2.596 4.547 17.913 1.00 98.38 84 ALA A C 1
ATOM 671 O O . ALA A 1 84 ? -1.738 4.847 17.086 1.00 98.38 84 ALA A O 1
ATOM 672 N N . LEU A 1 85 ? -3.144 3.327 17.975 1.00 98.38 85 LEU A N 1
ATOM 673 C CA . LEU A 1 85 ? -2.809 2.256 17.039 1.00 98.38 85 LEU A CA 1
ATOM 674 C C . LEU A 1 85 ? -3.073 2.675 15.589 1.00 98.38 85 LEU A C 1
ATOM 676 O O . LEU A 1 85 ? -2.167 2.600 14.767 1.00 98.38 85 LEU A O 1
ATOM 680 N N . CYS A 1 86 ? -4.287 3.134 15.274 1.00 98.44 86 CYS A N 1
ATOM 681 C CA . CYS A 1 86 ? -4.648 3.506 13.906 1.00 98.44 86 CYS A CA 1
ATOM 682 C C . CYS A 1 86 ? -3.820 4.697 13.404 1.00 98.44 86 CYS A C 1
ATOM 684 O O . CYS A 1 86 ? -3.407 4.711 12.252 1.00 98.44 86 C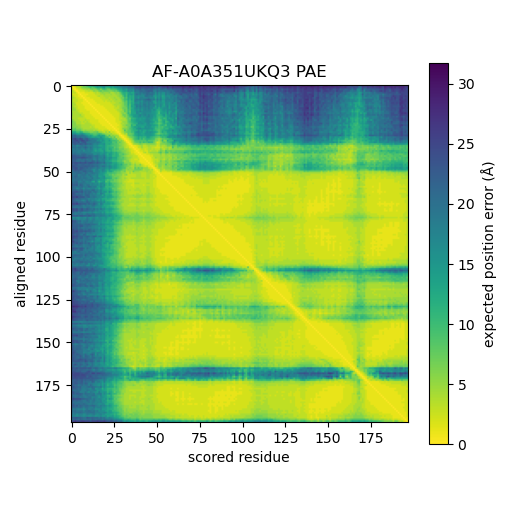YS A O 1
ATOM 686 N N . SER A 1 87 ? -3.511 5.675 14.261 1.00 98.62 87 SER A N 1
ATOM 687 C CA . SER A 1 87 ? -2.584 6.754 13.898 1.00 98.62 87 SER A CA 1
ATOM 688 C C . SER A 1 87 ? -1.185 6.229 13.570 1.00 98.62 87 SER A C 1
ATOM 690 O O . SER A 1 87 ? -0.622 6.634 12.559 1.00 98.62 87 SER A O 1
ATOM 692 N N . GLY A 1 88 ? -0.655 5.294 14.364 1.00 98.44 88 GLY A N 1
ATOM 693 C CA . GLY A 1 88 ? 0.639 4.667 14.089 1.00 98.44 88 GLY A CA 1
ATOM 694 C C . GLY A 1 88 ? 0.646 3.837 12.802 1.00 98.44 88 GLY A C 1
ATOM 695 O O . GLY A 1 88 ? 1.613 3.890 12.050 1.00 98.44 88 GLY A O 1
ATOM 696 N N . LEU A 1 89 ? -0.443 3.121 12.501 1.00 98.31 89 LEU A N 1
ATOM 697 C CA . LEU A 1 89 ? -0.589 2.407 11.227 1.00 98.31 89 LEU A CA 1
ATOM 698 C C . LEU A 1 89 ? -0.607 3.390 10.048 1.00 98.31 89 LEU A C 1
ATOM 700 O O . LEU A 1 89 ? 0.144 3.205 9.102 1.00 98.31 89 LEU A O 1
ATOM 704 N N . ALA A 1 90 ? -1.338 4.506 10.145 1.00 98.44 90 ALA A N 1
ATOM 705 C CA . ALA A 1 90 ? -1.326 5.544 9.110 1.00 98.44 90 ALA A CA 1
ATOM 706 C C . ALA A 1 90 ? 0.071 6.147 8.849 1.00 98.44 90 ALA A C 1
ATOM 708 O O . ALA A 1 90 ? 0.360 6.574 7.729 1.00 98.44 90 ALA A O 1
ATOM 709 N N . GLU A 1 91 ? 0.924 6.229 9.873 1.00 98.56 91 GLU A N 1
ATOM 710 C CA . GLU A 1 91 ? 2.324 6.645 9.728 1.00 98.56 91 GLU A CA 1
ATOM 711 C C . GLU A 1 91 ? 3.170 5.568 9.035 1.00 98.56 91 GLU A C 1
ATOM 713 O O . GLU A 1 91 ? 3.990 5.911 8.181 1.00 98.56 91 GLU A O 1
ATOM 718 N N . SER A 1 92 ? 2.931 4.290 9.349 1.00 98.00 92 SER A N 1
ATOM 719 C CA . SER A 1 92 ? 3.552 3.139 8.677 1.00 98.00 92 SER A CA 1
ATOM 720 C C . SER A 1 92 ? 3.255 3.153 7.173 1.00 98.00 92 SER A C 1
ATOM 722 O O . SER A 1 92 ? 4.178 3.227 6.363 1.00 98.00 92 SER A O 1
ATOM 724 N N . GLU A 1 93 ? 1.976 3.276 6.804 1.00 97.62 93 GLU A N 1
ATOM 725 C CA . GLU A 1 93 ? 1.535 3.394 5.406 1.00 97.62 93 GLU A CA 1
ATOM 726 C C . GLU A 1 93 ? 2.183 4.586 4.689 1.00 97.62 93 GLU A C 1
ATOM 728 O O . GLU A 1 93 ? 2.574 4.524 3.523 1.00 97.62 93 GLU A O 1
ATOM 733 N N . ALA A 1 94 ? 2.336 5.720 5.383 1.00 98.19 94 ALA A N 1
ATOM 734 C CA . ALA A 1 94 ? 3.009 6.881 4.810 1.00 98.19 94 ALA A CA 1
ATOM 735 C C . ALA A 1 94 ? 4.493 6.597 4.517 1.00 98.19 94 ALA A C 1
ATOM 737 O O . ALA A 1 94 ? 5.012 7.063 3.498 1.00 98.19 94 ALA A O 1
ATOM 738 N N . ALA A 1 95 ? 5.168 5.837 5.383 1.00 97.06 95 ALA A N 1
ATOM 739 C CA . ALA A 1 95 ? 6.553 5.430 5.184 1.00 97.06 95 ALA A CA 1
ATOM 740 C C . ALA A 1 95 ? 6.691 4.431 4.025 1.00 97.06 95 ALA A C 1
ATOM 742 O O . ALA A 1 95 ? 7.587 4.590 3.191 1.00 97.06 95 ALA A O 1
ATOM 743 N N . HIS A 1 96 ? 5.781 3.461 3.911 1.00 96.06 96 HIS A N 1
ATOM 744 C CA . HIS A 1 96 ? 5.741 2.532 2.778 1.00 96.06 96 HIS A CA 1
ATOM 745 C C . HIS A 1 96 ? 5.478 3.253 1.458 1.00 96.06 96 HIS A C 1
ATOM 747 O O . HIS A 1 96 ? 6.206 3.065 0.480 1.00 96.06 96 HIS A O 1
ATOM 753 N N . LYS A 1 97 ? 4.508 4.175 1.439 1.00 96.06 97 LYS A N 1
ATOM 754 C CA . LYS A 1 97 ? 4.244 5.031 0.279 1.00 96.06 97 LYS A CA 1
ATOM 755 C C . LYS A 1 97 ? 5.517 5.756 -0.156 1.00 96.06 97 LYS A C 1
ATOM 757 O O . LYS A 1 97 ? 5.871 5.716 -1.336 1.00 96.06 97 LYS A O 1
ATOM 762 N N . GLN A 1 98 ? 6.202 6.401 0.791 1.00 95.38 98 GLN A N 1
ATOM 763 C CA . GLN A 1 98 ? 7.426 7.147 0.512 1.00 95.38 98 GLN A CA 1
ATOM 764 C C . GLN A 1 98 ? 8.524 6.234 -0.040 1.00 95.38 98 GLN A C 1
ATOM 766 O O . GLN A 1 98 ? 9.178 6.602 -1.012 1.00 95.38 98 GLN A O 1
ATOM 771 N N . LEU A 1 99 ? 8.678 5.022 0.503 1.00 92.75 99 LEU A N 1
ATOM 772 C CA . LEU A 1 99 ? 9.616 4.027 -0.015 1.00 92.75 99 LEU A CA 1
ATOM 773 C C . LEU A 1 99 ? 9.387 3.781 -1.514 1.00 92.75 99 LEU A C 1
ATOM 775 O O . LEU A 1 99 ? 10.325 3.883 -2.304 1.00 92.75 99 LEU A O 1
ATOM 779 N N . PHE A 1 100 ? 8.153 3.501 -1.941 1.00 92.25 100 PHE A N 1
ATOM 780 C CA . PHE A 1 100 ? 7.862 3.270 -3.360 1.00 92.25 100 PHE A CA 1
ATOM 781 C C . PHE A 1 100 ? 8.016 4.534 -4.215 1.00 92.25 100 PHE A C 1
ATOM 783 O O . PHE A 1 100 ? 8.506 4.448 -5.346 1.00 92.25 100 PHE A O 1
ATOM 790 N N . GLN A 1 101 ? 7.652 5.705 -3.686 1.00 92.00 101 GLN A N 1
ATOM 791 C CA . GLN A 1 101 ? 7.856 6.987 -4.366 1.00 92.00 101 GLN A CA 1
ATOM 792 C C . GLN A 1 101 ? 9.340 7.263 -4.618 1.00 92.00 101 GLN A C 1
ATOM 794 O O . GLN A 1 101 ? 9.705 7.543 -5.759 1.00 92.00 101 GLN A O 1
ATOM 799 N N . ASP A 1 102 ? 10.206 7.054 -3.624 1.00 89.06 102 ASP A N 1
ATOM 800 C CA . ASP A 1 102 ? 11.658 7.209 -3.757 1.00 89.06 102 ASP A CA 1
ATOM 801 C C . ASP A 1 102 ? 12.222 6.331 -4.883 1.00 89.06 102 ASP A C 1
ATOM 803 O O . ASP A 1 102 ? 13.156 6.720 -5.590 1.00 89.06 102 ASP A O 1
ATOM 807 N N . TYR A 1 103 ? 11.668 5.131 -5.083 1.00 85.94 103 TYR A N 1
ATOM 808 C CA . TYR A 1 103 ? 12.057 4.267 -6.197 1.00 85.94 103 TYR A CA 1
ATOM 809 C C . TYR A 1 103 ? 11.542 4.767 -7.548 1.00 85.94 103 TYR A C 1
ATOM 811 O O . TYR A 1 103 ? 12.281 4.703 -8.532 1.00 85.94 103 TYR A O 1
ATOM 819 N N . ILE A 1 104 ? 10.316 5.288 -7.611 1.00 86.81 104 ILE A N 1
ATOM 820 C CA . ILE A 1 104 ? 9.753 5.873 -8.836 1.00 86.81 104 ILE A CA 1
ATOM 821 C C . ILE A 1 104 ? 10.537 7.117 -9.266 1.00 86.81 104 ILE A C 1
ATOM 823 O O . ILE A 1 104 ? 10.764 7.296 -10.465 1.00 86.81 104 ILE A O 1
ATOM 827 N N . GLU A 1 105 ? 10.941 7.952 -8.308 1.00 85.81 105 GLU A N 1
ATOM 828 C CA . GLU A 1 105 ? 11.685 9.202 -8.519 1.00 85.81 105 GLU A CA 1
ATOM 829 C C . GLU A 1 105 ? 13.126 8.966 -8.989 1.00 85.81 105 GLU A C 1
ATOM 831 O O . GLU A 1 105 ? 13.729 9.822 -9.635 1.00 85.81 105 GLU A O 1
ATOM 836 N N . ARG A 1 106 ? 13.680 7.771 -8.748 1.00 83.38 106 ARG A N 1
ATOM 837 C CA . ARG A 1 106 ? 14.959 7.348 -9.342 1.00 83.38 106 ARG A CA 1
ATOM 838 C C . ARG A 1 106 ? 14.847 7.045 -10.839 1.00 83.38 106 ARG A C 1
ATOM 840 O O . ARG A 1 106 ? 15.879 6.806 -11.469 1.00 83.38 106 ARG A O 1
ATOM 847 N N . TRP A 1 107 ? 13.661 7.031 -11.426 1.00 77.81 107 TRP A N 1
ATOM 848 C CA . TRP A 1 107 ? 13.485 6.921 -12.872 1.00 77.81 107 TRP A CA 1
ATOM 849 C C . TRP A 1 107 ? 12.979 8.243 -13.440 1.00 77.81 107 TRP A C 1
ATOM 851 O O . TRP A 1 107 ? 12.304 8.994 -12.739 1.00 77.81 107 TRP A O 1
ATOM 861 N N . ASP A 1 108 ? 13.254 8.516 -14.719 1.00 73.00 108 ASP A N 1
ATOM 862 C CA . ASP A 1 108 ? 12.738 9.712 -15.406 1.00 73.00 108 ASP A CA 1
ATOM 863 C C . ASP A 1 108 ? 11.238 9.820 -15.171 1.00 73.00 108 ASP A C 1
ATOM 865 O O . ASP A 1 108 ? 10.555 8.826 -15.372 1.00 73.00 108 ASP A O 1
ATOM 869 N N . THR A 1 109 ? 10.706 10.957 -14.725 1.00 67.94 109 THR A N 1
ATOM 870 C CA . THR A 1 109 ? 9.304 11.143 -14.294 1.00 67.94 109 THR A CA 1
ATOM 871 C C . THR A 1 109 ? 8.300 11.050 -15.451 1.00 67.94 109 THR A C 1
ATOM 873 O O . THR A 1 109 ? 7.581 11.987 -15.785 1.00 67.94 109 THR A O 1
ATOM 876 N N . LEU A 1 110 ? 8.221 9.885 -16.087 1.00 74.00 110 LEU A N 1
ATOM 877 C CA . LEU A 1 110 ? 7.213 9.581 -17.080 1.00 74.00 110 LEU A CA 1
ATOM 878 C C . LEU A 1 110 ? 5.895 9.327 -16.343 1.00 74.00 110 LEU A C 1
ATOM 880 O O . LEU A 1 110 ? 5.875 8.565 -15.370 1.00 74.00 110 LEU A O 1
ATOM 884 N N . PRO A 1 111 ? 4.783 9.935 -16.774 1.00 76.06 111 PRO A N 1
ATOM 885 C CA . PRO A 1 111 ? 3.473 9.582 -16.251 1.00 76.06 111 PRO A CA 1
ATOM 886 C C . PRO A 1 111 ? 3.100 8.146 -16.664 1.00 76.06 111 PRO A C 1
ATOM 888 O O . PRO A 1 111 ? 3.662 7.606 -17.624 1.00 76.06 111 PRO A O 1
ATOM 891 N N . PRO A 1 112 ? 2.150 7.502 -15.964 1.00 81.31 112 PRO A N 1
ATOM 892 C CA . PRO A 1 112 ? 1.574 6.252 -16.442 1.00 81.31 112 PRO A CA 1
ATOM 893 C C . PRO A 1 112 ? 0.935 6.449 -17.822 1.00 81.31 112 PRO A C 1
ATOM 895 O O . PRO A 1 112 ? 0.393 7.514 -18.136 1.00 81.31 112 PRO A O 1
ATOM 898 N N . ASN A 1 113 ? 0.992 5.410 -18.655 1.00 82.44 113 ASN A N 1
ATOM 899 C CA . ASN A 1 113 ? 0.342 5.433 -19.958 1.00 82.44 113 ASN A CA 1
ATOM 900 C C . ASN A 1 113 ? -1.176 5.553 -19.760 1.00 82.44 113 ASN A C 1
ATOM 902 O O . ASN A 1 113 ? -1.807 4.660 -19.199 1.00 82.44 113 ASN A O 1
ATOM 906 N N . LYS A 1 114 ? -1.770 6.648 -20.246 1.00 85.19 114 LYS A N 1
ATOM 907 C CA . LYS A 1 114 ? -3.194 6.960 -20.046 1.00 85.19 114 LYS A CA 1
ATOM 908 C C . LYS A 1 114 ? -4.146 5.896 -20.604 1.00 85.19 114 LYS A C 1
ATOM 910 O O . LYS A 1 114 ? -5.259 5.791 -20.103 1.00 85.19 114 LYS A O 1
ATOM 915 N N . ALA A 1 115 ? -3.735 5.136 -21.621 1.00 85.00 115 ALA A N 1
ATOM 916 C CA . ALA A 1 115 ? -4.554 4.081 -22.217 1.00 85.00 115 ALA A CA 1
ATOM 917 C C . ALA A 1 115 ? -4.416 2.740 -21.476 1.00 85.00 115 ALA A C 1
ATOM 919 O O . ALA A 1 115 ? -5.401 2.032 -21.295 1.00 85.00 115 ALA A O 1
ATOM 920 N N . GLU A 1 116 ? -3.206 2.397 -21.029 1.00 84.38 116 GLU A N 1
ATOM 921 C CA . GLU A 1 116 ? -2.924 1.104 -20.384 1.00 84.38 116 GLU A CA 1
ATOM 922 C C . GLU A 1 116 ? -3.247 1.122 -18.886 1.00 84.38 116 GLU A C 1
ATOM 924 O O . GLU A 1 116 ? -3.668 0.111 -18.329 1.00 84.38 116 GLU A O 1
ATOM 929 N N . TRP A 1 117 ? -3.100 2.275 -18.228 1.00 88.62 117 TRP A N 1
ATOM 930 C CA . TRP A 1 117 ? -3.267 2.397 -16.782 1.00 88.62 117 TRP A CA 1
ATOM 931 C C . TRP A 1 117 ? -4.677 2.050 -16.277 1.00 88.62 117 TRP A C 1
ATOM 933 O O . TRP A 1 117 ? -4.779 1.252 -15.345 1.00 88.62 117 TRP A O 1
ATOM 943 N N . PRO A 1 118 ? -5.779 2.539 -16.887 1.00 89.56 118 PRO A N 1
ATOM 944 C CA . PRO A 1 118 ? -7.122 2.133 -16.470 1.00 89.56 118 PRO A CA 1
ATOM 945 C C . PRO A 1 118 ? -7.371 0.632 -16.658 1.00 89.56 118 PRO A C 1
ATOM 947 O O . PRO A 1 118 ? -8.022 0.006 -15.826 1.00 89.56 118 PRO A O 1
ATOM 950 N N . VAL A 1 119 ? -6.825 0.044 -17.730 1.00 88.31 119 VAL A N 1
ATOM 951 C CA . VAL A 1 119 ? -6.942 -1.396 -18.004 1.00 88.31 119 VAL A CA 1
ATOM 952 C C . VAL A 1 119 ? -6.209 -2.200 -16.935 1.00 88.31 119 VAL A C 1
ATOM 954 O O . VAL A 1 119 ? -6.756 -3.176 -16.428 1.00 88.31 119 VAL A O 1
ATOM 957 N N . LEU A 1 120 ? -5.007 -1.768 -16.551 1.00 87.69 120 LEU A N 1
ATOM 958 C CA . LEU A 1 120 ? -4.237 -2.398 -15.487 1.00 87.69 120 LEU A CA 1
ATOM 959 C C . LEU A 1 120 ? -4.978 -2.350 -14.144 1.00 87.69 120 LEU A C 1
ATOM 961 O O . LEU A 1 120 ? -5.091 -3.375 -13.477 1.00 87.69 120 LEU A O 1
ATOM 965 N N . LEU A 1 121 ? -5.519 -1.189 -13.761 1.00 88.50 121 LEU A N 1
ATOM 966 C CA . LEU A 1 121 ? -6.300 -1.055 -12.526 1.00 88.50 121 LEU A CA 1
ATOM 967 C C . LEU A 1 121 ? -7.502 -2.006 -12.512 1.00 88.50 121 LEU A C 1
ATOM 969 O O . LEU A 1 121 ? -7.738 -2.696 -11.522 1.00 88.50 121 LEU A O 1
ATOM 973 N N . GLU A 1 122 ? -8.224 -2.096 -13.627 1.00 87.75 122 GLU A N 1
ATOM 974 C CA . GLU A 1 122 ? -9.364 -3.002 -13.768 1.00 87.75 122 GLU A CA 1
ATOM 975 C C . GLU A 1 122 ? -8.949 -4.481 -13.686 1.00 87.75 122 GLU A C 1
ATOM 977 O O . GLU A 1 122 ? -9.625 -5.289 -13.047 1.00 87.75 122 GLU A O 1
ATOM 982 N N . GLN A 1 123 ? -7.815 -4.856 -14.289 1.00 87.25 123 GLN A N 1
ATOM 983 C CA . GLN A 1 123 ? -7.258 -6.207 -14.167 1.00 87.25 123 GLN A CA 1
ATOM 984 C C . GLN A 1 123 ? -6.898 -6.542 -12.718 1.00 87.25 123 GLN A C 1
ATOM 986 O O . GLN A 1 123 ? -7.189 -7.644 -12.255 1.00 87.25 123 GLN A O 1
ATOM 991 N N . MET A 1 124 ? -6.311 -5.595 -11.987 1.00 85.50 124 MET A N 1
ATOM 992 C CA . MET A 1 124 ? -5.941 -5.793 -10.587 1.00 85.50 124 MET A CA 1
ATOM 993 C C . MET A 1 124 ? -7.166 -5.917 -9.676 1.00 85.50 124 MET A C 1
ATOM 995 O O . MET A 1 124 ? -7.188 -6.779 -8.796 1.00 85.50 124 MET A O 1
ATOM 999 N N . LYS A 1 125 ? -8.218 -5.125 -9.922 1.00 87.00 125 LYS A N 1
ATOM 1000 C CA . LYS A 1 125 ? -9.518 -5.284 -9.250 1.00 87.00 125 LYS A CA 1
ATOM 1001 C C . LYS A 1 125 ? -10.115 -6.667 -9.508 1.00 87.00 125 LYS A C 1
ATOM 1003 O O . LYS A 1 125 ? -10.477 -7.366 -8.567 1.00 87.00 125 LYS A O 1
ATOM 1008 N N . LYS A 1 126 ? -10.144 -7.115 -10.768 1.00 86.38 126 LYS A N 1
ATOM 1009 C CA . LYS A 1 126 ? -10.626 -8.461 -11.141 1.00 86.38 126 LYS A CA 1
ATOM 1010 C C . LYS A 1 126 ? -9.797 -9.588 -10.534 1.00 86.38 126 LYS A C 1
ATOM 1012 O O . LYS A 1 126 ? -10.344 -10.640 -10.220 1.00 86.38 126 LYS A O 1
ATOM 1017 N N . ALA A 1 127 ? -8.498 -9.369 -10.351 1.00 81.62 127 ALA A N 1
ATOM 1018 C CA . ALA A 1 127 ? -7.607 -10.302 -9.669 1.00 81.62 127 ALA A CA 1
ATOM 1019 C C . ALA A 1 127 ? -7.800 -10.321 -8.139 1.00 81.62 127 ALA A C 1
ATOM 1021 O O . ALA A 1 127 ? -7.156 -11.123 -7.465 1.00 81.62 127 ALA A O 1
ATOM 1022 N N . GLY A 1 128 ? -8.667 -9.461 -7.591 1.00 83.38 128 GLY A N 1
ATOM 1023 C CA . GLY A 1 128 ? -8.945 -9.366 -6.159 1.00 83.38 128 GLY A CA 1
ATOM 1024 C C . GLY A 1 128 ? -7.857 -8.659 -5.351 1.00 83.38 128 GLY A C 1
ATOM 1025 O O . GLY A 1 128 ? -7.913 -8.699 -4.126 1.00 83.38 128 GLY A O 1
ATOM 1026 N N . ILE A 1 129 ? -6.892 -8.016 -6.021 1.00 79.50 129 ILE A N 1
ATOM 1027 C CA . ILE A 1 129 ? -5.786 -7.280 -5.387 1.00 79.50 129 ILE A CA 1
ATOM 1028 C C . ILE A 1 129 ? -6.289 -5.962 -4.788 1.00 79.50 129 ILE A C 1
ATOM 1030 O O . ILE A 1 129 ? -5.843 -5.557 -3.721 1.00 79.50 129 ILE A O 1
ATOM 1034 N N . PHE A 1 130 ? -7.258 -5.325 -5.447 1.00 74.31 130 PHE A N 1
ATOM 1035 C CA . PHE A 1 130 ? -7.930 -4.132 -4.938 1.00 74.31 130 PHE A CA 1
ATOM 1036 C C . PHE A 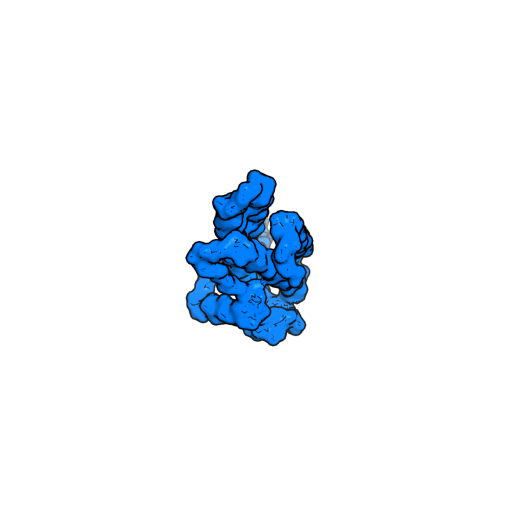1 130 ? -9.353 -4.460 -4.518 1.00 74.31 130 PHE A C 1
ATOM 1038 O O . PHE A 1 130 ? -10.060 -5.205 -5.200 1.00 74.31 130 PHE A O 1
ATOM 1045 N N . GLU A 1 131 ? -9.787 -3.844 -3.428 1.00 80.31 131 GLU A N 1
ATOM 1046 C CA . GLU A 1 131 ? -11.195 -3.742 -3.081 1.00 80.31 131 GLU A CA 1
ATOM 1047 C C . GLU A 1 131 ? -11.610 -2.281 -3.055 1.00 80.31 131 GLU A C 1
ATOM 1049 O O . GLU A 1 131 ? -10.840 -1.412 -2.647 1.00 80.31 131 GLU A O 1
ATOM 1054 N N . ASP A 1 132 ? -12.831 -2.000 -3.500 1.00 85.44 132 ASP A N 1
ATOM 1055 C CA . ASP A 1 132 ? -13.369 -0.659 -3.345 1.00 85.44 132 ASP A CA 1
ATOM 1056 C C . ASP A 1 132 ? -13.530 -0.363 -1.851 1.00 85.44 132 ASP A C 1
ATOM 1058 O O . ASP A 1 132 ? -13.993 -1.200 -1.069 1.00 85.44 132 ASP A O 1
ATOM 1062 N N . ARG A 1 133 ? -13.105 0.835 -1.449 1.00 87.62 133 ARG A N 1
ATOM 1063 C CA . ARG A 1 133 ? -13.256 1.318 -0.077 1.00 87.62 133 ARG A CA 1
ATOM 1064 C C . ARG A 1 133 ? -14.745 1.340 0.306 1.00 87.62 133 ARG A C 1
ATOM 1066 O O . ARG A 1 133 ? -15.575 1.657 -0.553 1.00 87.62 133 ARG A O 1
ATOM 1073 N N . PRO A 1 134 ? -15.100 1.082 1.580 1.00 89.50 134 PRO A N 1
ATOM 1074 C CA . PRO A 1 134 ? -16.465 1.256 2.051 1.00 89.50 134 PRO A CA 1
ATOM 1075 C C . PRO A 1 134 ? -16.965 2.680 1.784 1.00 89.50 134 PRO A C 1
ATOM 1077 O O . PRO A 1 134 ? -16.185 3.635 1.713 1.00 89.50 134 PRO A O 1
ATOM 1080 N N . ALA A 1 135 ? -18.281 2.831 1.628 1.00 88.75 135 ALA A N 1
ATOM 1081 C CA . ALA A 1 135 ? -18.881 4.130 1.350 1.00 88.75 135 ALA A CA 1
ATOM 1082 C C . ALA A 1 135 ? -18.561 5.149 2.458 1.00 88.75 135 ALA A C 1
ATOM 1084 O O . ALA A 1 135 ? -18.378 4.804 3.627 1.00 88.75 135 ALA A O 1
ATOM 1085 N N . ARG A 1 136 ? -18.542 6.439 2.103 1.00 85.44 136 ARG A N 1
ATOM 1086 C CA . ARG A 1 136 ? -18.358 7.513 3.087 1.00 85.44 136 ARG A CA 1
ATOM 1087 C C . ARG A 1 136 ? -19.436 7.404 4.173 1.00 85.44 136 ARG A C 1
ATOM 1089 O O . ARG A 1 136 ? -20.623 7.415 3.860 1.00 85.44 136 ARG A O 1
ATOM 1096 N N . GLY A 1 137 ? -19.014 7.359 5.436 1.00 85.44 137 GLY A N 1
ATOM 1097 C CA . GLY A 1 137 ? -19.920 7.172 6.572 1.00 85.44 137 GLY A CA 1
ATOM 1098 C C . GLY A 1 137 ? -20.182 5.709 6.942 1.00 85.44 137 GLY A C 1
ATOM 1099 O O . GLY A 1 137 ? -21.077 5.459 7.749 1.00 85.44 137 GLY A O 1
ATOM 1100 N N . ALA A 1 138 ? -19.414 4.764 6.387 1.00 93.25 138 ALA A N 1
ATOM 1101 C CA . ALA A 1 138 ? -19.353 3.389 6.873 1.00 93.25 138 ALA A CA 1
ATOM 1102 C C . ALA A 1 138 ? -19.141 3.343 8.392 1.00 93.25 138 ALA A C 1
ATOM 1104 O O . ALA A 1 138 ? -18.556 4.246 9.000 1.00 93.25 138 ALA A O 1
ATOM 1105 N N . ARG A 1 139 ? -19.635 2.278 9.023 1.00 96.06 139 ARG A N 1
ATOM 1106 C CA . ARG A 1 139 ? -19.430 2.071 10.460 1.00 96.06 139 ARG A CA 1
ATOM 1107 C C . ARG A 1 139 ? -17.963 1.768 10.757 1.00 96.06 139 ARG A C 1
ATOM 1109 O O . ARG A 1 139 ? -17.274 1.186 9.931 1.00 96.06 139 ARG A O 1
ATOM 1116 N N . GLU A 1 140 ? -17.531 2.059 11.983 1.00 95.94 140 GLU A N 1
ATOM 1117 C CA . GLU A 1 140 ? -16.167 1.754 12.448 1.00 95.94 140 GLU A CA 1
ATOM 1118 C C . GLU A 1 140 ? -15.803 0.279 12.207 1.00 95.94 140 GLU A C 1
ATOM 1120 O O . GLU A 1 140 ? -14.793 -0.006 11.580 1.00 95.94 140 GLU A O 1
ATOM 1125 N N . ASP A 1 141 ? -16.680 -0.649 12.606 1.00 96.44 141 ASP A N 1
ATOM 1126 C CA . ASP A 1 141 ? -16.493 -2.095 12.407 1.00 96.44 141 ASP A CA 1
ATOM 1127 C C . ASP A 1 141 ? -16.382 -2.502 10.931 1.00 96.44 141 ASP A C 1
ATOM 1129 O O . ASP A 1 141 ? -15.634 -3.411 10.588 1.00 96.44 141 ASP A O 1
ATOM 1133 N N . GLU A 1 142 ? -17.149 -1.853 10.054 1.00 95.94 142 GLU A N 1
ATOM 1134 C CA . GLU A 1 142 ? -17.146 -2.138 8.617 1.00 95.94 142 GLU A CA 1
ATOM 1135 C C . GLU A 1 142 ? -15.834 -1.670 7.986 1.00 95.94 142 GLU A C 1
ATOM 1137 O O . GLU A 1 142 ? -15.229 -2.389 7.191 1.00 95.94 142 GLU A O 1
ATOM 1142 N N . LEU A 1 143 ? -15.368 -0.489 8.393 1.00 96.19 143 LEU A N 1
ATOM 1143 C CA . LEU A 1 143 ? -14.103 0.071 7.950 1.00 96.19 143 LEU A CA 1
ATOM 1144 C C . LEU A 1 143 ? -12.910 -0.735 8.484 1.00 96.19 143 LEU A C 1
ATOM 1146 O O . LEU A 1 143 ? -11.984 -1.016 7.729 1.00 96.19 143 LEU A O 1
ATOM 1150 N N . ALA A 1 144 ? -12.958 -1.172 9.744 1.00 97.19 144 ALA A N 1
ATOM 1151 C CA . ALA A 1 144 ? -11.938 -2.027 10.347 1.00 97.19 144 ALA A CA 1
ATOM 1152 C C . ALA A 1 144 ? -11.905 -3.416 9.692 1.00 97.19 144 ALA A C 1
ATOM 1154 O O . ALA A 1 144 ? -10.831 -3.944 9.411 1.00 97.19 144 ALA A O 1
ATOM 1155 N N . TRP A 1 145 ? -13.072 -3.990 9.378 1.00 96.50 145 TRP A N 1
ATOM 1156 C CA . TRP A 1 145 ? -13.149 -5.255 8.648 1.00 96.50 145 TRP A CA 1
ATOM 1157 C C . TRP A 1 145 ? -12.594 -5.143 7.229 1.00 96.50 145 TRP A C 1
ATOM 1159 O O . TRP A 1 145 ? -11.901 -6.040 6.747 1.00 96.50 145 TRP A O 1
ATOM 1169 N N . TRP A 1 146 ? -12.876 -4.032 6.550 1.00 95.25 146 TRP A N 1
ATOM 1170 C CA . TRP A 1 146 ? -12.254 -3.747 5.266 1.00 95.25 146 TRP A CA 1
ATOM 1171 C C . TRP A 1 146 ? -10.733 -3.608 5.398 1.00 95.25 146 TRP A C 1
ATOM 1173 O O . TRP A 1 146 ? -10.027 -4.235 4.615 1.00 95.25 146 TRP A O 1
ATOM 1183 N N . ALA A 1 147 ? -10.237 -2.883 6.408 1.00 96.06 147 ALA A N 1
ATOM 1184 C CA . ALA A 1 147 ? -8.803 -2.693 6.636 1.00 96.06 147 ALA A CA 1
ATOM 1185 C C . ALA A 1 147 ? -8.083 -4.034 6.832 1.00 96.06 147 ALA A C 1
ATOM 1187 O O . ALA A 1 147 ? -7.132 -4.311 6.116 1.00 96.06 147 ALA A O 1
ATOM 1188 N N . ILE A 1 148 ? -8.610 -4.929 7.679 1.00 96.44 148 ILE A N 1
ATOM 1189 C CA . ILE A 1 148 ? -8.070 -6.292 7.867 1.00 96.44 148 ILE A CA 1
ATOM 1190 C C . ILE A 1 148 ? -7.921 -7.030 6.530 1.00 96.44 148 ILE A C 1
ATOM 1192 O O . ILE A 1 148 ? -6.883 -7.626 6.249 1.00 96.44 148 ILE A O 1
ATOM 1196 N N . ARG A 1 149 ? -8.958 -7.005 5.685 1.00 95.25 149 ARG A N 1
ATOM 1197 C CA . ARG A 1 149 ? -8.907 -7.677 4.377 1.00 95.25 149 ARG A CA 1
ATOM 1198 C C . ARG A 1 149 ? -7.944 -6.991 3.417 1.00 95.25 149 ARG A C 1
ATOM 1200 O O . ARG A 1 149 ? -7.342 -7.679 2.594 1.00 95.25 149 ARG A O 1
ATOM 1207 N N . GLN A 1 150 ? -7.814 -5.672 3.508 1.00 94.69 150 GLN A N 1
ATOM 1208 C CA . GLN A 1 150 ? -6.871 -4.915 2.705 1.00 94.69 150 GLN A CA 1
ATOM 1209 C C . GLN A 1 150 ? -5.427 -5.277 3.070 1.00 94.69 150 GLN A C 1
ATOM 1211 O O . GLN A 1 150 ? -4.675 -5.591 2.158 1.00 94.69 150 GLN A O 1
ATOM 1216 N N . GLU A 1 151 ? -5.076 -5.378 4.356 1.00 96.19 151 GLU A N 1
ATOM 1217 C CA . GLU A 1 151 ? -3.741 -5.814 4.808 1.00 96.19 151 GLU A CA 1
ATOM 1218 C C . GLU A 1 151 ? -3.341 -7.182 4.236 1.00 96.19 151 GLU A C 1
ATOM 1220 O O . GLU A 1 151 ? -2.246 -7.370 3.703 1.00 96.19 151 GLU A O 1
ATOM 1225 N N . ILE A 1 152 ? -4.268 -8.146 4.262 1.00 94.88 152 ILE A N 1
ATOM 1226 C CA . ILE A 1 152 ? -4.050 -9.482 3.684 1.00 94.88 152 ILE A CA 1
ATOM 1227 C C . ILE A 1 152 ? -3.763 -9.378 2.180 1.00 94.88 152 ILE A C 1
ATOM 1229 O O . ILE A 1 152 ? -2.848 -10.026 1.669 1.00 94.88 152 ILE A O 1
ATOM 1233 N N . LYS A 1 153 ? -4.530 -8.551 1.463 1.00 93.44 153 LYS A N 1
ATOM 1234 C CA . LYS A 1 153 ? -4.365 -8.352 0.017 1.00 93.44 153 LYS A CA 1
ATOM 1235 C C . LYS A 1 153 ? -3.070 -7.624 -0.324 1.00 93.44 153 LYS A C 1
ATOM 1237 O O . LYS A 1 153 ? -2.424 -8.002 -1.301 1.00 93.44 153 LYS A O 1
ATOM 1242 N N . THR A 1 154 ? -2.677 -6.627 0.465 1.00 93.56 154 THR A N 1
ATOM 1243 C CA . THR A 1 154 ? -1.407 -5.910 0.312 1.00 93.56 154 THR A CA 1
ATOM 1244 C C . THR A 1 154 ? -0.230 -6.870 0.518 1.00 93.56 154 THR A C 1
ATOM 1246 O O . THR A 1 154 ? 0.655 -6.952 -0.337 1.00 93.56 154 THR A O 1
ATOM 1249 N N . ALA A 1 155 ? -0.276 -7.717 1.553 1.00 93.88 155 ALA A N 1
ATOM 1250 C CA . ALA A 1 155 ? 0.724 -8.763 1.771 1.00 93.88 155 ALA A CA 1
ATOM 1251 C C . ALA A 1 155 ? 0.807 -9.751 0.589 1.00 93.88 155 ALA A C 1
ATOM 1253 O O . ALA A 1 155 ? 1.898 -10.074 0.109 1.00 93.88 155 ALA A O 1
ATOM 1254 N N . ASP A 1 156 ? -0.338 -10.215 0.079 1.00 91.12 156 ASP A N 1
ATOM 1255 C CA . ASP A 1 156 ? -0.398 -11.105 -1.087 1.00 91.12 156 ASP A CA 1
ATOM 1256 C C . ASP A 1 156 ? 0.145 -10.433 -2.358 1.00 91.12 156 ASP A C 1
ATOM 1258 O O . ASP A 1 156 ? 0.819 -11.075 -3.172 1.00 91.12 156 ASP A O 1
ATOM 1262 N N . PHE A 1 157 ? -0.109 -9.135 -2.528 1.00 90.50 157 PHE A N 1
ATOM 1263 C 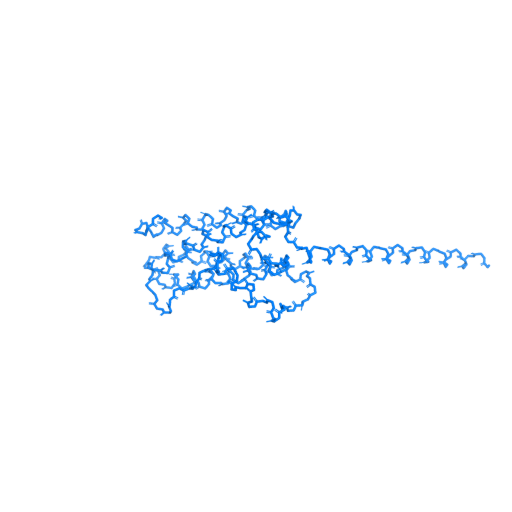CA . PHE A 1 157 ? 0.412 -8.328 -3.627 1.00 90.50 157 PHE A CA 1
ATOM 1264 C C . PHE A 1 157 ? 1.940 -8.193 -3.562 1.00 90.50 157 PHE A C 1
ATOM 1266 O O . PHE A 1 157 ? 2.621 -8.402 -4.573 1.00 90.50 157 PHE A O 1
ATOM 1273 N N . TYR A 1 158 ? 2.500 -7.934 -2.380 1.00 90.75 158 TYR A N 1
ATOM 1274 C CA . TYR A 1 158 ? 3.948 -7.868 -2.164 1.00 90.75 158 TYR A CA 1
ATOM 1275 C C . TYR A 1 158 ? 4.641 -9.217 -2.328 1.00 90.75 158 TYR A C 1
ATOM 1277 O O . TYR A 1 158 ? 5.709 -9.289 -2.945 1.00 90.75 158 TYR A O 1
ATOM 1285 N N . LEU A 1 159 ? 4.002 -10.306 -1.910 1.00 88.12 159 LEU A N 1
ATOM 1286 C CA . LEU A 1 159 ? 4.510 -11.652 -2.165 1.00 88.12 159 LEU A CA 1
ATOM 1287 C C . LEU A 1 159 ? 4.489 -11.993 -3.664 1.00 88.12 159 LEU A C 1
ATOM 1289 O O . LEU A 1 159 ? 5.449 -12.537 -4.217 1.00 88.12 159 LEU A O 1
ATOM 1293 N N . LEU A 1 160 ? 3.403 -11.642 -4.359 1.00 85.62 160 LEU A N 1
ATOM 1294 C CA . LEU A 1 160 ? 3.286 -11.824 -5.806 1.00 85.62 160 LEU A CA 1
ATOM 1295 C C . LEU A 1 160 ? 4.396 -11.078 -6.559 1.00 85.62 160 LEU A C 1
ATOM 1297 O O . LEU A 1 160 ? 4.926 -11.577 -7.560 1.00 85.62 160 LEU A O 1
ATOM 1301 N N . PHE A 1 161 ? 4.747 -9.894 -6.073 1.00 84.06 161 PHE A N 1
ATOM 1302 C CA . PHE A 1 161 ? 5.816 -9.077 -6.616 1.00 84.06 161 PHE A CA 1
ATOM 1303 C C . PHE A 1 161 ? 7.199 -9.685 -6.430 1.00 84.06 161 PHE A C 1
ATOM 1305 O O . PHE A 1 161 ? 7.945 -9.787 -7.408 1.00 84.06 161 PHE A O 1
ATOM 1312 N N . GLU A 1 162 ? 7.511 -10.143 -5.216 1.00 82.25 162 GLU A N 1
ATOM 1313 C CA . GLU A 1 162 ? 8.774 -10.811 -4.892 1.00 82.25 162 GLU A CA 1
ATOM 1314 C C . GLU A 1 162 ? 9.069 -11.942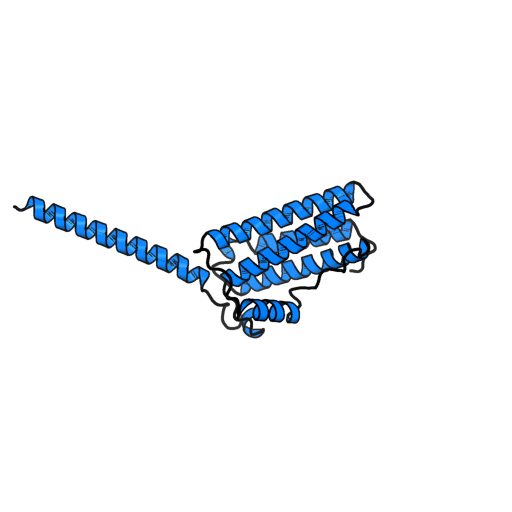 -5.892 1.00 82.25 162 GLU A C 1
ATOM 1316 O O . GLU A 1 162 ? 10.150 -12.029 -6.480 1.00 82.25 162 GLU A O 1
ATOM 1321 N N . HIS A 1 163 ? 8.058 -12.755 -6.196 1.00 81.19 163 HIS A N 1
ATOM 1322 C CA . HIS A 1 163 ? 8.186 -13.858 -7.147 1.00 81.19 163 HIS A CA 1
ATOM 1323 C C . HIS A 1 163 ? 8.212 -13.433 -8.624 1.00 81.19 163 HIS A C 1
ATOM 1325 O O . HIS A 1 163 ? 8.677 -14.199 -9.476 1.00 81.19 163 HIS A O 1
ATOM 1331 N N . SER A 1 164 ? 7.713 -12.239 -8.950 1.00 80.81 164 SER A N 1
ATOM 1332 C CA . SER A 1 164 ? 7.590 -11.757 -10.331 1.00 80.81 164 SER A CA 1
ATOM 1333 C C . SER A 1 164 ? 8.814 -10.969 -10.812 1.00 80.81 164 SER A C 1
ATOM 1335 O O . SER A 1 164 ? 9.078 -10.989 -12.016 1.00 80.81 164 SER A O 1
ATOM 1337 N N . PHE A 1 165 ? 9.585 -10.349 -9.907 1.00 78.44 165 PHE A N 1
ATOM 1338 C CA . PHE A 1 165 ? 10.700 -9.442 -10.239 1.00 78.44 165 PHE A CA 1
ATOM 1339 C C . PHE A 1 165 ? 12.003 -9.782 -9.480 1.00 78.44 165 PHE A C 1
ATOM 1341 O O . PHE A 1 165 ? 12.415 -9.029 -8.594 1.00 78.44 165 PHE A O 1
ATOM 1348 N N . PRO A 1 166 ? 12.681 -10.901 -9.819 1.00 62.72 166 PRO A N 1
ATOM 1349 C CA . PRO A 1 166 ? 13.683 -11.590 -8.984 1.00 62.72 166 PRO A CA 1
ATOM 1350 C C . PRO A 1 166 ? 14.931 -10.786 -8.559 1.00 62.72 166 PRO A C 1
ATOM 1352 O O . PRO A 1 166 ? 15.610 -11.171 -7.602 1.00 62.72 166 PRO A O 1
ATOM 1355 N N . ASP A 1 167 ? 15.239 -9.681 -9.238 1.00 68.88 167 ASP A N 1
ATOM 1356 C CA . ASP A 1 167 ? 16.409 -8.843 -8.935 1.00 68.88 167 ASP A CA 1
ATOM 1357 C C . ASP A 1 167 ? 16.034 -7.475 -8.343 1.00 68.88 167 ASP A C 1
ATOM 1359 O O . ASP A 1 167 ? 16.848 -6.832 -7.677 1.00 68.88 167 ASP A O 1
ATOM 1363 N N . SER A 1 168 ? 14.780 -7.055 -8.510 1.00 62.50 168 SER A N 1
ATOM 1364 C CA . SER A 1 168 ? 14.263 -5.774 -8.022 1.00 62.50 168 SER A CA 1
ATOM 1365 C C . SER A 1 168 ? 13.746 -5.879 -6.584 1.00 62.50 168 SER A C 1
ATOM 1367 O O . SER A 1 168 ? 13.973 -4.968 -5.789 1.00 62.50 168 SER A O 1
ATOM 1369 N N . TRP A 1 169 ? 13.134 -7.011 -6.205 1.00 58.03 169 TRP A N 1
ATOM 1370 C CA . TRP A 1 169 ? 12.580 -7.208 -4.854 1.00 58.03 169 TRP A CA 1
ATOM 1371 C C . TRP A 1 169 ? 13.649 -7.210 -3.754 1.00 58.03 169 TRP A C 1
ATOM 1373 O O . TRP A 1 169 ? 13.399 -6.724 -2.650 1.00 58.03 169 TRP A O 1
ATOM 1383 N N . ARG A 1 170 ? 14.867 -7.682 -4.064 1.00 57.72 170 ARG A N 1
ATOM 1384 C CA . ARG A 1 170 ? 15.999 -7.707 -3.119 1.00 57.72 170 ARG A CA 1
ATOM 1385 C C . ARG A 1 170 ? 16.435 -6.308 -2.685 1.00 57.72 170 ARG A C 1
ATOM 1387 O O . ARG A 1 170 ? 17.010 -6.160 -1.613 1.00 57.72 170 ARG A O 1
ATOM 1394 N N . LYS A 1 171 ? 16.151 -5.282 -3.496 1.00 61.31 171 LYS A N 1
ATOM 1395 C CA . LYS A 1 171 ? 16.460 -3.878 -3.181 1.00 61.31 171 LYS A CA 1
ATOM 1396 C C . LYS A 1 171 ? 15.397 -3.243 -2.272 1.00 61.31 171 LYS A C 1
ATOM 1398 O O . LYS A 1 171 ? 15.721 -2.357 -1.489 1.00 61.31 171 LYS A O 1
ATOM 1403 N N . LEU A 1 172 ? 14.153 -3.712 -2.353 1.00 67.94 172 LEU A N 1
ATOM 1404 C CA . LEU A 1 172 ? 12.995 -3.149 -1.646 1.00 67.94 172 LEU A CA 1
ATOM 1405 C C . LEU A 1 172 ? 12.649 -3.830 -0.328 1.00 67.94 172 LEU A C 1
ATOM 1407 O O . LEU A 1 172 ? 11.729 -3.387 0.342 1.00 67.94 172 LEU A O 1
ATOM 1411 N N . ARG A 1 173 ? 13.363 -4.902 0.033 1.00 81.75 173 ARG A N 1
ATOM 1412 C CA . ARG A 1 173 ? 13.060 -5.696 1.231 1.00 81.75 173 ARG A CA 1
ATOM 1413 C C . ARG A 1 173 ? 11.594 -6.146 1.272 1.00 81.75 173 ARG A C 1
ATOM 1415 O O . ARG A 1 173 ? 10.960 -6.143 2.314 1.00 81.75 173 ARG A O 1
ATOM 1422 N N . MET A 1 174 ? 11.068 -6.579 0.126 1.00 86.44 174 MET A N 1
ATOM 1423 C CA . MET A 1 174 ? 9.657 -6.964 -0.032 1.00 86.44 174 MET A CA 1
ATOM 1424 C C . MET A 1 174 ? 9.184 -7.996 0.990 1.00 86.44 174 MET A C 1
ATOM 1426 O O . MET A 1 174 ? 8.050 -7.935 1.444 1.00 86.44 174 MET A O 1
ATOM 1430 N N . HIS A 1 175 ? 10.065 -8.915 1.383 1.00 88.00 175 HIS A N 1
ATOM 1431 C CA . HIS A 1 175 ? 9.753 -9.875 2.430 1.00 88.00 175 HIS A CA 1
ATOM 1432 C C . HIS A 1 175 ? 9.471 -9.202 3.783 1.00 88.00 175 HIS A C 1
ATOM 1434 O O . HIS A 1 175 ? 8.577 -9.645 4.492 1.00 88.00 175 HIS A O 1
ATOM 1440 N N . GLU A 1 176 ? 10.212 -8.145 4.137 1.00 91.12 176 GLU A N 1
ATOM 1441 C CA . GLU A 1 176 ? 9.983 -7.363 5.361 1.00 91.12 176 GLU A CA 1
ATOM 1442 C C . GLU A 1 176 ? 8.616 -6.673 5.294 1.00 91.12 176 GLU A C 1
ATOM 1444 O O . GLU A 1 176 ? 7.828 -6.857 6.216 1.00 91.12 176 GLU A O 1
ATOM 1449 N N . LEU A 1 177 ? 8.271 -6.036 4.166 1.00 93.56 177 LEU A N 1
ATOM 1450 C CA . LEU A 1 177 ? 6.942 -5.438 3.953 1.00 93.56 177 LEU A CA 1
ATOM 1451 C C . LEU A 1 177 ? 5.810 -6.465 4.107 1.00 93.56 177 LEU A C 1
ATOM 1453 O O . LEU A 1 177 ? 4.836 -6.222 4.805 1.00 93.56 177 LEU A O 1
ATOM 1457 N N . VAL A 1 178 ? 5.963 -7.672 3.549 1.00 93.75 178 VAL A N 1
ATOM 1458 C CA . VAL A 1 178 ? 4.979 -8.755 3.739 1.00 93.75 178 VAL A CA 1
ATOM 1459 C C . VAL A 1 178 ? 4.791 -9.104 5.221 1.00 93.75 178 VAL A C 1
ATOM 1461 O O . VAL A 1 178 ? 3.676 -9.420 5.637 1.00 93.75 178 VAL A O 1
ATOM 1464 N N . GLN A 1 179 ? 5.859 -9.099 6.025 1.00 95.81 179 GLN A N 1
ATOM 1465 C CA . GLN A 1 179 ? 5.729 -9.343 7.465 1.00 95.81 179 GLN A CA 1
ATOM 1466 C C . GLN A 1 179 ? 5.109 -8.152 8.201 1.00 95.81 179 GLN A C 1
ATOM 1468 O O . GLN A 1 179 ? 4.365 -8.375 9.156 1.00 95.81 179 GLN A O 1
ATOM 1473 N N . GLU A 1 180 ? 5.396 -6.925 7.767 1.00 97.38 180 GLU A N 1
ATOM 1474 C CA . GLU A 1 180 ? 4.818 -5.700 8.324 1.00 97.38 180 GLU A CA 1
ATOM 1475 C C . GLU A 1 180 ? 3.301 -5.657 8.108 1.00 97.38 180 GLU A C 1
ATOM 1477 O O . GLU A 1 180 ? 2.582 -5.553 9.101 1.00 97.38 180 GLU A O 1
ATOM 1482 N N . GLU A 1 181 ? 2.797 -5.917 6.897 1.00 97.31 181 GLU A N 1
ATOM 1483 C CA . GLU A 1 181 ? 1.341 -5.971 6.648 1.00 97.31 181 GLU A CA 1
ATOM 1484 C C . GLU A 1 181 ? 0.647 -7.079 7.452 1.00 97.31 181 GLU A C 1
ATOM 1486 O O . GLU A 1 181 ? -0.448 -6.925 7.994 1.00 97.31 181 GLU A O 1
ATOM 1491 N N . ARG A 1 182 ? 1.307 -8.231 7.620 1.00 97.75 182 ARG A N 1
ATOM 1492 C CA . ARG A 1 182 ? 0.788 -9.305 8.486 1.00 97.75 182 ARG A CA 1
ATOM 1493 C C . ARG A 1 182 ? 0.780 -8.920 9.963 1.00 97.75 182 ARG A C 1
ATOM 1495 O O . ARG A 1 182 ? 0.021 -9.488 10.746 1.00 97.75 182 ARG A O 1
ATOM 1502 N N . GLU A 1 183 ? 1.673 -8.038 10.391 1.00 98.25 183 GLU A N 1
ATOM 1503 C CA . GLU A 1 183 ? 1.659 -7.482 11.741 1.00 98.25 183 GLU A CA 1
ATOM 1504 C C . GLU A 1 183 ? 0.582 -6.400 11.875 1.00 98.25 183 GLU A C 1
ATOM 1506 O O . GLU A 1 183 ? -0.108 -6.384 12.893 1.00 98.25 183 GLU A O 1
ATOM 1511 N N . HIS A 1 184 ? 0.384 -5.547 10.865 1.00 98.19 184 HIS A N 1
ATOM 1512 C CA . HIS A 1 184 ? -0.730 -4.598 10.808 1.00 98.19 184 HIS A CA 1
ATOM 1513 C C . HIS A 1 184 ? -2.068 -5.326 10.963 1.00 98.19 184 HIS A C 1
ATOM 1515 O O . HIS A 1 184 ? -2.828 -5.030 11.889 1.00 98.19 184 HIS A O 1
ATOM 1521 N N . GLU A 1 185 ? -2.300 -6.365 10.159 1.00 97.88 185 GLU A N 1
ATOM 1522 C CA . GLU A 1 185 ? -3.493 -7.209 10.228 1.00 97.88 185 GLU A CA 1
ATOM 1523 C C . GLU A 1 185 ? -3.745 -7.750 11.645 1.00 97.88 185 GLU A C 1
ATOM 1525 O O . GLU A 1 185 ? -4.830 -7.565 12.213 1.00 97.88 185 GLU A O 1
ATOM 1530 N N . ARG A 1 186 ? -2.718 -8.343 12.267 1.00 98.38 186 ARG A N 1
ATOM 1531 C CA . ARG A 1 186 ? -2.814 -8.897 13.626 1.00 98.38 186 ARG A CA 1
ATOM 1532 C C . ARG A 1 186 ? -3.107 -7.829 14.672 1.00 98.38 186 ARG A C 1
ATOM 1534 O O . ARG A 1 186 ? -3.887 -8.079 15.600 1.00 98.38 186 ARG A O 1
ATOM 1541 N N . LYS A 1 187 ? -2.508 -6.644 14.545 1.00 98.25 187 LYS A N 1
ATOM 1542 C CA . LYS A 1 187 ? -2.767 -5.511 15.443 1.00 98.25 187 LYS A CA 1
ATOM 1543 C C . LYS A 1 187 ? -4.214 -5.041 15.334 1.00 98.25 187 LYS A C 1
ATOM 1545 O O . LYS A 1 187 ? -4.857 -4.853 16.366 1.00 98.25 187 LYS A O 1
ATOM 1550 N N . ILE A 1 188 ? -4.754 -4.915 14.120 1.00 97.44 188 ILE A N 1
ATOM 1551 C CA . ILE A 1 188 ? -6.153 -4.508 13.923 1.00 97.44 188 ILE A CA 1
ATOM 1552 C C . ILE A 1 188 ? -7.093 -5.564 14.501 1.00 97.44 188 ILE A C 1
ATOM 1554 O O . ILE A 1 188 ? -7.996 -5.217 15.257 1.00 97.44 188 ILE A O 1
ATOM 1558 N N . ARG A 1 189 ? -6.860 -6.857 14.242 1.00 97.62 189 ARG A N 1
ATOM 1559 C CA . ARG A 1 189 ? -7.668 -7.931 14.850 1.00 97.62 189 ARG A CA 1
ATOM 1560 C C . ARG A 1 189 ? -7.644 -7.902 16.369 1.00 97.62 189 ARG A C 1
ATOM 1562 O O . ARG A 1 189 ? -8.669 -8.129 17.001 1.00 97.62 189 ARG A O 1
ATOM 1569 N N . SER A 1 190 ? -6.488 -7.600 16.950 1.00 97.44 190 SER A N 1
ATOM 1570 C CA . SER A 1 190 ? -6.351 -7.470 18.401 1.00 97.44 190 SER A CA 1
ATOM 1571 C C . SER A 1 190 ? -7.164 -6.289 18.945 1.00 97.44 190 SER A C 1
ATOM 1573 O O . SER A 1 190 ? -7.744 -6.395 20.023 1.00 97.44 190 SER A O 1
ATOM 1575 N N . ALA A 1 191 ? -7.250 -5.184 18.196 1.00 97.06 191 ALA A N 1
ATOM 1576 C CA . ALA A 1 191 ? -8.068 -4.022 18.550 1.00 97.06 191 ALA A CA 1
ATOM 1577 C C . ALA A 1 191 ? -9.574 -4.220 18.281 1.00 97.06 191 ALA A C 1
ATOM 1579 O O . ALA A 1 191 ? -10.399 -3.592 18.945 1.00 97.06 191 ALA A O 1
ATOM 1580 N N . TYR A 1 192 ? -9.931 -5.106 17.347 1.00 96.81 192 TYR A N 1
ATOM 1581 C CA . TYR A 1 192 ? -11.305 -5.412 16.934 1.00 96.81 192 TYR A CA 1
ATOM 1582 C C . TYR A 1 192 ? -11.609 -6.926 17.004 1.00 96.81 192 TYR A C 1
ATOM 1584 O O . TYR A 1 192 ? -11.925 -7.547 15.984 1.00 96.81 192 TYR A O 1
ATOM 1592 N N . PRO A 1 193 ? -11.552 -7.550 18.197 1.00 96.81 193 PRO A N 1
ATOM 1593 C CA . PRO A 1 193 ? -11.617 -9.009 18.346 1.00 96.81 193 PRO A CA 1
ATOM 1594 C C . PRO A 1 193 ? -12.997 -9.614 18.046 1.00 96.81 193 PRO A C 1
ATOM 1596 O O . PRO A 1 193 ? -13.129 -10.830 17.937 1.00 96.81 193 PRO A O 1
ATOM 1599 N N . HIS A 1 194 ? -14.042 -8.788 17.946 1.00 96.75 194 HIS A N 1
ATOM 1600 C CA . HIS A 1 194 ? -15.401 -9.213 17.597 1.00 96.75 194 HIS A CA 1
ATOM 1601 C C . HIS A 1 194 ? -15.630 -9.359 16.089 1.00 96.75 194 HIS A C 1
ATOM 1603 O O . HIS A 1 194 ? -16.692 -9.841 15.691 1.00 96.75 194 HIS A O 1
ATOM 1609 N N . LEU A 1 195 ? -14.687 -8.917 15.252 1.00 95.44 195 LEU A N 1
ATOM 1610 C CA . LEU A 1 195 ? -14.785 -9.068 13.803 1.00 95.44 195 LEU A CA 1
ATOM 1611 C C . LEU A 1 195 ? -14.460 -10.510 13.372 1.00 95.44 195 LEU A C 1
ATOM 1613 O O . LEU A 1 195 ? -13.733 -11.211 14.079 1.00 95.44 195 LEU A O 1
ATOM 1617 N N . PRO A 1 196 ? -14.992 -10.978 12.225 1.00 90.88 196 PRO A N 1
ATOM 1618 C CA . PRO A 1 196 ? -14.734 -12.330 11.735 1.00 90.88 196 PRO A CA 1
ATOM 1619 C C . PRO A 1 196 ? -13.242 -12.611 11.531 1.00 90.88 196 PRO A C 1
ATOM 1621 O O . PRO A 1 196 ? -12.471 -11.696 11.251 1.00 90.88 196 PRO A O 1
ATOM 1624 N N . ALA A 1 197 ? -12.852 -13.884 11.633 1.00 78.69 197 ALA A N 1
ATOM 1625 C CA . ALA A 1 197 ? -11.544 -14.360 11.183 1.00 78.69 197 ALA A CA 1
ATOM 1626 C C . ALA A 1 197 ? -11.446 -14.302 9.652 1.00 78.69 197 ALA A C 1
ATOM 1628 O O . ALA A 1 197 ? -12.418 -14.712 8.980 1.00 78.69 197 ALA A O 1
#

Mean predicted aligned error: 8.11 Å

Nearest PDB structures (foldseek):
  4nwp-assembly1_A  TM=5.268E-01  e=5.993E-01  Pyrococcus horikoshii OT3
  1wy1-assembly1_B  TM=5.791E-01  e=9.483E-01  Pyrococcus horikoshii OT3
  6c9i-assembly1_A  TM=5.647E-01  e=1.288E+00  Pyrococcus horikoshii OT3
  4nwp-assembly1_D  TM=5.141E-01  e=1.105E+00  Pyrococcus horikoshii OT3
  7n7p-assembly1_B  TM=2.574E-01  e=8.073E+00  Homo sapiens

Foldseek 3Di:
DVPVVVVVVVVVVVVVVVVVVVVVVVVVQVCQQADFFDPPQPCVVLVQRDTPLLLLVVLLVLLVVLLVLLCVLLVQPPDPVSNVLSNVSSVVSVVSNVLSVVVNVSHDVDDPDPVVNVVNVVSCVVVVLDDDQDDPPDHSLVSLLVSLSSLVSSLVSLVSVCNTRVPVNVVSVSVVSSVVSVVSNVSSCVVVVVHDD